Protein AF-A0A6A5RS76-F1 (afdb_monomer)

Secondary structure (DSSP, 8-state):
-HHHHTSHHHHHHHHHHHHHHHHHHTT-SSPPHHHHHHHHHHHHHHHTT---SHHHHHHHHHHHHHTTTS-HHHHHHHHHHHHHHHHHTTSGGGS-HHHHHHHHHHHHHHHHHH-PPPP--------------PPPTT-BTTB-GGG--GGGTTTS-HHHHHHHHHHHHHHHHHHHHGGGTSPP---HHHHHHHHHHHHSPP-SSS-HHHHHHHHHHHHHHHHHHHT--HHHHHTSEEEETTTEEEEHHHHHHHHHHTS-TTTTTGGGHHHHHHHHHHHHHHHS----TTS----HHHHHHHHHHHHHHHHHHHHT-GGGHHHHHHHHHHHHHHHHHHHGGG-

Foldseek 3Di:
DCVQVVDPLSVLLLVLLVQLVVCVVVVHLARDPVSVVSLVVSVVVLVVPVALDLSSLSSLVSQLLSCFLHDPVSNVVSVVSNVVSCVVCVHLVSDDPVSSLLSQLLVLLCCLQAVDPRDDDDPPDPPPVPPPVDAQLQDFLLFHDVLDPPLCPVQDDPLLVVLRSLSNVLLVQLVVCVVVVHHRADDVVLVVVLVCLQPPDQCPDDPLVSNLSSLLSNLSSCCSNVLAASQVSQQDWDQDPPPGTDTSLVSNVVSCVPDPLVCCSPSNLNHSLSSLSSSSNNLNPPPVVVNVDDDSVSSSSNSSSSSSNSSSQVVSDPSSSVRSSSSSVSSSVSNCSSVVVVD

Organism: NCBI:txid1150837

Nearest PDB structures (foldseek):
  4u8v-assembly1_B  TM=1.430E-01  e=8.374E+00  Escherichia coli

Solvent-accessible surface area (backbone atoms only — not comparable to full-atom values): 18564 Å² total; per-residue (Å²): 106,74,75,36,71,72,34,72,59,27,35,46,16,49,47,27,35,50,38,47,53,49,27,48,75,71,72,38,71,59,76,43,79,64,33,51,50,42,43,50,50,38,50,56,56,44,71,76,53,82,53,68,44,72,50,47,51,50,22,35,47,27,49,28,61,48,21,53,47,56,50,63,68,60,25,54,51,30,50,53,49,39,53,51,38,37,51,74,47,70,32,65,87,62,44,57,70,70,56,35,52,52,50,49,54,51,51,48,51,46,22,45,29,68,71,46,82,75,72,76,80,69,79,71,62,91,68,60,75,74,80,61,93,62,79,74,68,48,42,28,41,60,33,38,78,93,72,53,60,73,84,45,64,86,72,52,55,71,70,43,51,50,52,41,52,51,46,26,52,50,46,51,52,54,55,54,32,60,72,68,82,43,81,75,71,77,51,74,66,56,55,47,51,52,50,47,58,68,66,49,74,76,64,88,75,82,48,33,65,43,43,24,50,47,42,34,48,46,22,51,48,44,12,64,68,68,57,33,40,44,31,63,36,20,63,41,84,29,82,38,97,87,77,41,82,41,31,41,48,56,54,30,53,54,28,41,68,70,41,62,58,88,64,28,58,62,70,42,25,24,41,47,28,49,37,21,40,49,53,12,27,21,47,56,45,86,71,52,79,88,60,82,69,76,51,71,68,46,37,35,47,23,26,51,23,45,52,49,27,53,52,32,63,65,66,67,41,80,94,46,40,65,62,52,46,49,22,46,51,43,49,38,51,53,50,49,63,25,50,67,75,77,114

Structure (mmCIF, N/CA/C/O backbone):
data_AF-A0A6A5RS76-F1
#
_entry.id   AF-A0A6A5RS76-F1
#
loop_
_atom_site.group_PDB
_atom_site.id
_atom_site.type_symbol
_atom_site.label_atom_id
_atom_site.label_alt_id
_atom_site.label_comp_id
_atom_site.label_asym_id
_atom_site.label_entity_id
_atom_site.label_seq_id
_atom_site.pdbx_PDB_ins_code
_atom_site.Cartn_x
_atom_site.Cartn_y
_atom_site.Cartn_z
_atom_site.occupancy
_atom_site.B_iso_or_equiv
_atom_site.auth_seq_id
_atom_site.auth_comp_id
_atom_site.auth_asym_id
_atom_site.auth_atom_id
_atom_site.pdbx_PDB_model_num
ATOM 1 N N . MET A 1 1 ? -14.831 -11.512 8.805 1.00 60.69 1 MET A N 1
ATOM 2 C CA . MET A 1 1 ? -16.261 -11.129 8.885 1.00 60.69 1 MET A CA 1
ATOM 3 C C . MET A 1 1 ? -16.956 -11.530 10.182 1.00 60.69 1 MET A C 1
ATOM 5 O O . MET A 1 1 ? -17.436 -10.626 10.842 1.00 60.69 1 MET A O 1
ATOM 9 N N . ARG A 1 2 ? -16.996 -12.806 10.614 1.00 68.12 2 ARG A N 1
ATOM 10 C CA . ARG A 1 2 ? -17.748 -13.189 11.838 1.00 68.12 2 ARG A CA 1
ATOM 11 C C . ARG A 1 2 ? -17.390 -12.377 13.094 1.00 68.12 2 ARG A C 1
ATOM 13 O O . ARG A 1 2 ? -18.300 -11.933 13.770 1.00 68.12 2 ARG A O 1
ATOM 20 N N . ALA A 1 3 ? -16.103 -12.136 13.363 1.00 68.88 3 ALA A N 1
ATOM 21 C CA . ALA A 1 3 ? -15.674 -11.328 14.512 1.00 68.88 3 ALA A CA 1
ATOM 22 C C . ALA A 1 3 ? -16.101 -9.848 14.409 1.00 68.88 3 ALA A C 1
ATOM 24 O O . ALA A 1 3 ? -16.503 -9.261 15.402 1.00 68.88 3 ALA A O 1
ATOM 25 N N . ILE A 1 4 ? -16.079 -9.274 13.200 1.00 71.56 4 ILE A N 1
ATOM 26 C CA . ILE A 1 4 ? -16.479 -7.879 12.941 1.00 71.56 4 ILE A CA 1
ATOM 27 C C . ILE A 1 4 ? -17.990 -7.706 13.129 1.00 71.56 4 ILE A C 1
ATOM 29 O O . ILE A 1 4 ? -18.431 -6.715 13.690 1.00 71.56 4 ILE A O 1
ATOM 33 N N . CYS A 1 5 ? -18.787 -8.676 12.677 1.00 77.19 5 CYS A N 1
ATOM 34 C CA . CYS A 1 5 ? -20.247 -8.624 12.778 1.00 77.19 5 CYS A CA 1
ATOM 35 C C . CYS A 1 5 ? -20.790 -9.067 14.147 1.00 77.19 5 CYS A C 1
ATOM 37 O O . CYS A 1 5 ? -21.984 -8.921 14.386 1.00 77.19 5 CYS A O 1
ATOM 39 N N . ALA A 1 6 ? -19.956 -9.651 15.013 1.00 78.31 6 ALA A N 1
ATOM 40 C CA . ALA A 1 6 ? -20.377 -10.143 16.326 1.00 78.31 6 ALA A CA 1
ATOM 41 C C . ALA A 1 6 ? -20.532 -9.026 17.365 1.00 78.31 6 ALA A C 1
ATOM 43 O O . ALA A 1 6 ? -21.181 -9.230 18.387 1.00 78.31 6 ALA A O 1
ATOM 44 N N . ASP A 1 7 ? -19.938 -7.865 17.106 1.00 85.25 7 ASP A N 1
ATOM 45 C CA . ASP A 1 7 ? -19.889 -6.747 18.029 1.00 85.25 7 ASP A CA 1
ATOM 46 C C . ASP A 1 7 ? -20.231 -5.443 17.296 1.00 85.25 7 ASP A C 1
ATOM 48 O O . ASP A 1 7 ? -19.710 -5.150 16.216 1.00 85.25 7 ASP A O 1
ATOM 52 N N . GLN A 1 8 ? -21.135 -4.656 17.882 1.00 86.12 8 GLN A N 1
ATOM 53 C CA . GLN A 1 8 ? -21.649 -3.430 17.270 1.00 86.12 8 GLN A CA 1
ATOM 54 C C . GLN A 1 8 ? -20.530 -2.408 17.028 1.00 86.12 8 GLN A C 1
ATOM 56 O O . GLN A 1 8 ? -20.541 -1.720 16.007 1.00 86.12 8 GLN A O 1
ATOM 61 N N . MET A 1 9 ? -19.552 -2.330 17.933 1.00 85.94 9 MET A N 1
ATOM 62 C CA . MET A 1 9 ? -18.427 -1.398 17.834 1.00 85.94 9 MET A CA 1
ATOM 63 C C . MET A 1 9 ? -17.485 -1.752 16.692 1.00 85.94 9 MET A C 1
ATOM 65 O O . MET A 1 9 ? -17.130 -0.908 15.865 1.00 85.94 9 MET A O 1
ATOM 69 N N . SER A 1 10 ? -17.145 -3.029 16.602 1.00 84.62 10 SER A N 1
ATOM 70 C CA . SER A 1 10 ? -16.321 -3.593 15.542 1.00 84.62 10 SER A CA 1
ATOM 71 C C . SER A 1 10 ? -16.981 -3.416 14.174 1.00 84.62 10 SER A C 1
ATOM 73 O O . SER A 1 10 ? -16.306 -3.067 13.204 1.00 84.62 10 SER A O 1
ATOM 75 N N . PHE A 1 11 ? -18.305 -3.579 14.096 1.00 87.75 11 PHE A N 1
ATOM 76 C CA . PHE A 1 11 ? -19.064 -3.329 12.875 1.00 87.75 11 PHE A CA 1
ATOM 77 C C . PHE A 1 11 ? -19.058 -1.846 12.487 1.00 87.75 11 PHE A C 1
ATOM 79 O O . PHE A 1 11 ? -18.672 -1.514 11.368 1.00 87.75 11 PHE A O 1
ATOM 86 N N . LEU A 1 12 ? -19.437 -0.947 13.403 1.00 87.19 12 LEU A N 1
ATOM 87 C CA . LEU A 1 12 ? -19.497 0.493 13.129 1.00 87.19 12 LEU A CA 1
ATOM 88 C C . LEU A 1 12 ? -18.135 1.060 12.718 1.00 87.19 12 LEU A C 1
ATOM 90 O O . LEU A 1 12 ? -18.049 1.829 11.766 1.00 87.19 12 LEU A O 1
ATOM 94 N N . SER A 1 13 ? -17.061 0.643 13.386 1.00 88.38 13 SER A N 1
ATOM 95 C CA . SER A 1 13 ? -15.706 1.075 13.040 1.00 88.38 13 SER A CA 1
ATOM 96 C C . SER A 1 13 ? -15.247 0.546 11.675 1.00 88.38 13 SER A C 1
ATOM 98 O O . SER A 1 13 ? -14.606 1.273 10.919 1.00 88.38 13 SER A O 1
ATOM 100 N N . HIS A 1 14 ? -15.630 -0.679 11.296 1.00 92.06 14 HIS A N 1
ATOM 101 C CA . HIS A 1 14 ? -15.382 -1.202 9.950 1.00 92.06 14 HIS A CA 1
ATOM 102 C C . HIS A 1 14 ? -16.142 -0.409 8.872 1.00 92.06 14 HIS A C 1
ATOM 104 O O . HIS A 1 14 ? -15.623 -0.191 7.771 1.00 92.06 14 HIS A O 1
ATOM 110 N N . VAL A 1 15 ? -17.362 0.052 9.175 1.00 92.12 15 VAL A N 1
ATOM 111 C CA . VAL A 1 15 ? -18.124 0.934 8.278 1.00 92.12 15 VAL A CA 1
ATOM 112 C C . VAL A 1 15 ? -17.378 2.255 8.053 1.00 92.12 15 VAL A C 1
ATOM 114 O O . VAL A 1 15 ? -17.372 2.721 6.919 1.00 92.12 15 VAL A O 1
ATOM 117 N N . SER A 1 16 ? -16.668 2.799 9.051 1.00 93.62 16 SER A N 1
ATOM 118 C CA . SER A 1 16 ? -15.817 3.992 8.873 1.00 93.62 16 SER A CA 1
ATOM 119 C C . SER A 1 16 ? -14.725 3.788 7.820 1.00 93.62 16 SER A C 1
ATOM 121 O O . SER A 1 16 ? -14.494 4.654 6.986 1.00 93.62 16 SER A O 1
ATOM 123 N N . VAL A 1 17 ? -14.052 2.633 7.822 1.00 93.81 17 VAL A N 1
ATOM 124 C CA . VAL A 1 17 ? -13.037 2.316 6.799 1.00 93.81 17 VAL A CA 1
ATOM 125 C C . VAL A 1 17 ? -13.697 2.142 5.431 1.00 93.81 17 VAL A C 1
ATOM 127 O O . VAL A 1 17 ? -13.198 2.637 4.424 1.00 93.81 17 VAL A O 1
ATOM 130 N N . SER A 1 18 ? -14.843 1.459 5.398 1.00 93.75 18 SER A N 1
ATOM 131 C CA . SER A 1 18 ? -15.596 1.199 4.166 1.00 93.75 18 SER A CA 1
ATOM 132 C C . SER A 1 18 ? -16.114 2.485 3.519 1.00 93.75 18 SER A C 1
ATOM 134 O O . SER A 1 18 ? -16.098 2.595 2.297 1.00 93.75 18 SER A O 1
ATOM 136 N N . SER A 1 19 ? -16.540 3.469 4.314 1.00 95.12 19 SER A N 1
ATOM 137 C CA . SER A 1 19 ? -17.012 4.750 3.789 1.00 95.12 19 SER A CA 1
ATOM 138 C C . SER A 1 19 ? -15.871 5.574 3.191 1.00 95.12 19 SER A C 1
ATOM 140 O O . SER A 1 19 ? -16.072 6.199 2.158 1.00 95.12 19 SER A O 1
ATOM 142 N N . VAL A 1 20 ? -14.653 5.496 3.744 1.00 94.12 20 VAL A N 1
ATOM 143 C CA . VAL A 1 20 ? -13.481 6.133 3.117 1.00 94.12 20 VAL A CA 1
ATOM 144 C C . VAL A 1 20 ? -13.117 5.467 1.785 1.00 94.12 20 VAL A C 1
ATOM 146 O O . VAL A 1 20 ? -12.741 6.160 0.844 1.00 94.12 20 VAL A O 1
ATOM 149 N N . TYR A 1 21 ? -13.271 4.142 1.654 1.00 92.12 21 TYR A N 1
ATOM 150 C CA . TYR A 1 21 ? -13.130 3.488 0.343 1.00 92.12 21 TYR A CA 1
ATOM 151 C C . TYR A 1 21 ? -14.173 3.971 -0.663 1.00 92.12 21 TYR A C 1
ATOM 153 O O . TYR A 1 21 ? -13.846 4.113 -1.837 1.00 92.12 21 TYR A O 1
ATOM 161 N N . GLN A 1 22 ? -15.410 4.203 -0.219 1.00 94.56 22 GLN A N 1
ATOM 162 C CA . GLN A 1 22 ? -16.444 4.750 -1.090 1.00 94.56 22 GLN A CA 1
ATOM 163 C C . GLN A 1 22 ? -16.098 6.179 -1.516 1.00 94.56 22 GLN A C 1
ATOM 165 O O . GLN A 1 22 ? -16.141 6.471 -2.703 1.00 94.56 22 GLN A O 1
ATOM 170 N N . ASP A 1 23 ? -15.659 7.025 -0.580 1.00 94.62 23 ASP A N 1
ATOM 171 C CA . ASP A 1 23 ? -15.199 8.383 -0.885 1.00 94.62 23 ASP A CA 1
ATOM 172 C C . ASP A 1 23 ? -14.060 8.363 -1.922 1.00 94.62 23 ASP A C 1
ATOM 174 O O . ASP A 1 23 ? -14.090 9.118 -2.889 1.00 94.62 23 ASP A O 1
ATOM 178 N N . LEU A 1 24 ? -13.089 7.452 -1.775 1.00 91.44 24 LEU A N 1
ATOM 179 C CA . LEU A 1 24 ? -12.022 7.252 -2.761 1.00 91.44 24 LEU A CA 1
ATOM 180 C C . LEU A 1 24 ? -12.562 6.821 -4.131 1.00 91.44 24 LEU A C 1
ATOM 182 O O . LEU A 1 24 ? -12.135 7.364 -5.145 1.00 91.44 24 LEU A O 1
ATOM 186 N N . ALA A 1 25 ? -13.496 5.869 -4.175 1.00 90.69 25 ALA A N 1
ATOM 187 C CA . ALA A 1 25 ? -14.119 5.431 -5.425 1.00 90.69 25 ALA A CA 1
ATOM 188 C C . ALA A 1 25 ? -14.908 6.561 -6.114 1.00 90.69 25 ALA A C 1
ATOM 190 O O . ALA A 1 25 ? -14.981 6.600 -7.339 1.00 90.69 25 ALA A O 1
ATOM 191 N N . ASP A 1 26 ? -15.437 7.503 -5.332 1.00 92.69 26 ASP A N 1
ATOM 192 C CA . ASP A 1 26 ? -16.143 8.694 -5.810 1.00 92.69 26 ASP A CA 1
ATOM 193 C C . ASP A 1 26 ? -15.184 9.861 -6.155 1.00 92.69 26 ASP A C 1
ATOM 195 O O . ASP A 1 26 ? -15.632 10.963 -6.479 1.00 92.69 26 ASP A O 1
ATOM 199 N N . GLY A 1 27 ? -13.861 9.650 -6.087 1.00 90.50 27 GLY A N 1
ATOM 200 C CA . GLY A 1 27 ? -12.846 10.665 -6.397 1.00 90.50 27 GLY A CA 1
ATOM 201 C C . GLY A 1 27 ? -12.666 11.734 -5.311 1.00 90.50 27 GLY A C 1
ATOM 202 O O . GLY A 1 27 ? -12.131 12.814 -5.574 1.00 90.50 27 GLY A O 1
ATOM 203 N N . LEU A 1 28 ? -13.128 11.471 -4.086 1.00 90.62 28 LEU A N 1
ATOM 204 C CA . LEU A 1 28 ? -13.072 12.404 -2.966 1.00 90.62 28 LEU A CA 1
ATOM 205 C C . LEU A 1 28 ? -11.806 12.188 -2.131 1.00 90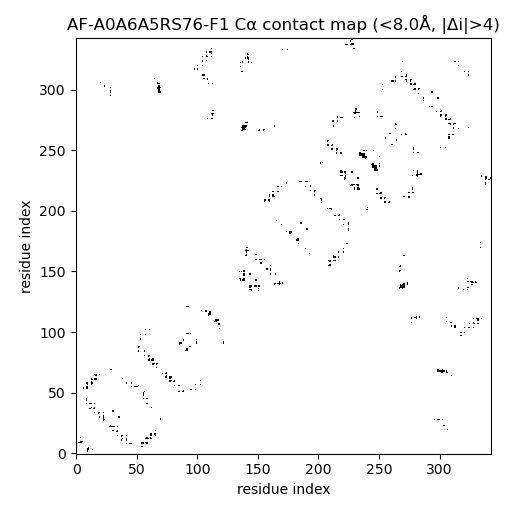.62 28 LEU A C 1
ATOM 207 O O . LEU A 1 28 ? -11.634 11.194 -1.422 1.00 90.62 28 LEU A O 1
ATOM 211 N N . TRP A 1 29 ? -10.908 13.172 -2.168 1.00 87.12 29 TRP A N 1
ATOM 212 C CA . TRP A 1 29 ? -9.711 13.154 -1.325 1.00 87.12 29 TRP A CA 1
ATOM 213 C C . TRP A 1 29 ? -10.026 13.495 0.140 1.00 87.12 29 TRP A C 1
ATOM 215 O O . TRP A 1 29 ? -9.409 12.941 1.052 1.00 87.12 29 TRP A O 1
ATOM 225 N N . GLN A 1 30 ? -11.019 14.356 0.378 1.00 91.19 30 GLN A N 1
ATOM 226 C CA . GLN A 1 30 ? -11.576 14.606 1.709 1.00 91.19 30 GLN A CA 1
ATOM 227 C C . GLN A 1 30 ? -12.698 13.627 2.014 1.00 91.19 30 GLN A C 1
ATOM 229 O O . GLN A 1 30 ? -13.345 13.100 1.114 1.00 91.19 30 GLN A O 1
ATOM 234 N N . ASP A 1 31 ? -12.942 13.421 3.298 1.00 94.50 31 ASP A N 1
ATOM 235 C CA . ASP A 1 31 ? -14.062 12.610 3.738 1.00 94.50 31 ASP A CA 1
ATOM 236 C C . ASP A 1 31 ? -15.388 13.300 3.424 1.00 94.50 31 ASP A C 1
ATOM 238 O O . ASP A 1 31 ? -15.574 14.495 3.683 1.00 94.50 31 ASP A O 1
ATOM 242 N N . SER A 1 32 ? -16.341 12.532 2.907 1.00 96.12 32 SER A N 1
ATOM 243 C CA . SER A 1 32 ? -17.702 13.021 2.734 1.00 96.12 32 SER A CA 1
ATOM 244 C C . SER A 1 32 ? -18.351 13.311 4.090 1.00 96.12 32 SER A C 1
ATOM 246 O O . SER A 1 32 ? -17.987 12.758 5.134 1.00 96.12 32 SER A O 1
ATOM 248 N N . GLY A 1 33 ? -19.403 14.137 4.092 1.00 96.88 33 GLY A N 1
ATOM 249 C CA . GLY A 1 33 ? -20.185 14.385 5.308 1.00 96.88 33 GLY A CA 1
ATOM 250 C C . GLY A 1 33 ? -20.750 13.098 5.932 1.00 96.88 33 GLY A C 1
ATOM 251 O O . GLY A 1 33 ? -20.929 13.028 7.148 1.00 96.88 33 GLY A O 1
ATOM 252 N N . THR A 1 34 ? -20.991 12.066 5.118 1.00 96.38 34 THR A N 1
ATOM 253 C CA . THR A 1 34 ? -21.400 10.733 5.577 1.00 96.38 34 THR A CA 1
ATOM 254 C C . THR A 1 34 ? -20.269 10.039 6.332 1.00 96.38 34 THR A C 1
ATOM 256 O O . THR A 1 34 ? -20.483 9.615 7.469 1.00 96.38 34 THR A O 1
ATOM 259 N N . THR A 1 35 ? -19.065 9.982 5.758 1.00 96.00 35 THR A N 1
ATOM 260 C CA . THR A 1 35 ? -17.878 9.411 6.414 1.00 96.00 35 THR A CA 1
ATOM 261 C C . THR A 1 35 ? -17.571 10.111 7.735 1.00 96.00 35 THR A C 1
ATOM 263 O O . THR A 1 35 ? -17.414 9.445 8.759 1.00 96.00 35 THR A O 1
ATOM 266 N N . VAL A 1 36 ? -17.597 11.449 7.762 1.00 96.25 36 VAL A N 1
ATOM 267 C CA . VAL A 1 36 ? -17.371 12.230 8.991 1.00 96.25 36 VAL A CA 1
ATOM 268 C C . VAL A 1 36 ? -18.385 11.872 10.084 1.00 96.25 36 VAL A C 1
ATOM 270 O O . VAL A 1 36 ? -18.009 11.679 11.243 1.00 96.25 36 VAL A O 1
ATOM 273 N N . ARG A 1 37 ? -19.675 11.739 9.741 1.00 96.06 37 ARG A N 1
ATOM 274 C CA . ARG A 1 37 ? -20.718 11.330 10.701 1.00 96.06 37 ARG A CA 1
ATOM 275 C C . ARG A 1 37 ? -20.482 9.922 11.243 1.00 96.06 37 ARG A C 1
ATOM 277 O O . ARG A 1 37 ? -20.620 9.721 12.448 1.00 96.06 37 ARG A O 1
ATOM 284 N N . ILE A 1 38 ? -20.113 8.969 10.385 1.00 94.81 38 ILE A N 1
ATOM 285 C CA . ILE A 1 38 ? -19.835 7.581 10.784 1.00 94.81 38 ILE A CA 1
ATOM 286 C C . ILE A 1 38 ? -18.634 7.534 11.736 1.00 94.81 38 ILE A C 1
ATOM 288 O O . ILE A 1 38 ? -18.746 6.970 12.825 1.00 94.81 38 ILE A O 1
ATOM 292 N N . LYS A 1 39 ? -17.524 8.196 11.382 1.00 95.12 39 LYS A N 1
ATOM 293 C CA . LYS A 1 39 ? -16.325 8.300 12.229 1.00 95.12 39 LYS A CA 1
ATOM 294 C C . LYS A 1 39 ? -16.634 8.938 13.582 1.00 95.12 39 LYS A C 1
ATOM 296 O O . LYS A 1 39 ? -16.257 8.396 14.619 1.00 95.12 39 LYS A O 1
ATOM 301 N N . THR A 1 40 ? -17.384 10.042 13.583 1.00 94.38 40 THR A N 1
ATOM 302 C CA . THR A 1 40 ? -17.802 10.744 14.809 1.00 94.38 40 THR A CA 1
ATOM 303 C C . THR A 1 40 ? -18.652 9.842 15.700 1.00 94.38 40 THR A C 1
ATOM 305 O O . THR A 1 40 ? -18.449 9.794 16.914 1.00 94.38 40 THR A O 1
ATOM 308 N N . HIS A 1 41 ? -19.581 9.088 15.109 1.00 93.69 41 HIS A N 1
ATOM 309 C CA . HIS A 1 41 ? -20.405 8.150 15.858 1.00 93.69 41 HIS A CA 1
ATOM 310 C C . HIS A 1 41 ? -19.564 7.013 16.450 1.00 93.69 41 HIS A C 1
ATOM 312 O O . HIS A 1 41 ? -19.649 6.773 17.653 1.00 93.69 41 HIS A O 1
ATOM 318 N N . ALA A 1 42 ? -18.690 6.385 15.655 1.00 92.81 42 ALA A N 1
ATOM 319 C CA . ALA A 1 42 ? -17.776 5.350 16.134 1.00 92.81 42 ALA A CA 1
ATOM 320 C C . ALA A 1 42 ? -16.905 5.857 17.298 1.00 92.81 42 ALA A C 1
ATOM 322 O O . ALA A 1 42 ? -16.825 5.200 18.334 1.00 92.81 42 ALA A O 1
ATOM 323 N N . LEU A 1 43 ? -16.331 7.059 17.177 1.00 92.38 43 LEU A N 1
ATOM 324 C CA . LEU A 1 43 ? -15.561 7.704 18.243 1.00 92.38 43 LEU A CA 1
ATOM 325 C C . LEU A 1 43 ? -16.381 7.924 19.515 1.00 92.38 43 LEU A C 1
ATOM 327 O O . LEU A 1 43 ? -15.904 7.609 20.606 1.00 92.38 43 LEU A O 1
ATOM 331 N N . SER A 1 44 ? -17.609 8.435 19.387 1.00 91.56 44 SER A N 1
ATOM 332 C CA . SER A 1 44 ? -18.485 8.681 20.538 1.00 91.56 44 SER A CA 1
ATOM 333 C C . SER A 1 44 ? -18.787 7.398 21.312 1.00 91.56 44 SER A C 1
ATOM 335 O O . SER A 1 44 ? -18.763 7.393 22.544 1.00 91.56 44 SER A O 1
ATOM 337 N N . THR A 1 45 ? -18.986 6.288 20.600 1.00 89.62 45 THR A N 1
ATOM 338 C CA . THR A 1 45 ? -19.307 5.011 21.229 1.00 89.62 45 THR A CA 1
ATOM 339 C C . THR A 1 45 ? -18.067 4.369 21.863 1.00 89.62 45 THR A C 1
ATOM 341 O O . THR A 1 45 ? -18.172 3.827 22.960 1.00 89.62 45 THR A O 1
ATOM 344 N N . ILE A 1 46 ? -16.872 4.523 21.267 1.00 88.44 46 ILE A N 1
ATOM 345 C CA . ILE A 1 46 ? -15.605 4.100 21.899 1.00 88.44 46 ILE A CA 1
ATOM 346 C C . ILE A 1 46 ? -15.341 4.894 23.182 1.00 88.44 46 ILE A C 1
ATOM 348 O O . ILE A 1 46 ? -14.959 4.318 24.199 1.00 88.44 46 ILE A O 1
ATOM 352 N N . ALA A 1 47 ? -15.551 6.212 23.159 1.00 87.38 47 ALA A N 1
ATOM 353 C CA . ALA A 1 47 ? -15.309 7.071 24.317 1.00 87.38 47 ALA A CA 1
ATOM 354 C C . ALA A 1 47 ? -16.190 6.694 25.522 1.00 87.38 47 ALA A C 1
ATOM 356 O O . ALA A 1 47 ? -15.755 6.828 26.664 1.00 87.38 47 ALA A O 1
ATOM 357 N N . GLY A 1 48 ? -17.398 6.174 25.278 1.00 81.75 48 GLY A N 1
ATOM 358 C CA . GLY A 1 48 ? -18.277 5.650 26.325 1.00 81.75 48 GLY A CA 1
ATOM 359 C C . GLY A 1 48 ? -17.841 4.303 26.918 1.00 81.75 48 GLY A C 1
ATOM 360 O O . GLY A 1 48 ? -18.353 3.923 27.968 1.00 81.75 48 GLY A O 1
ATOM 361 N N . GLN A 1 49 ? -16.918 3.579 26.272 1.00 78.69 49 GLN A N 1
ATOM 362 C CA . GLN A 1 49 ? -16.540 2.195 26.593 1.00 78.69 49 GLN A CA 1
ATOM 363 C C . GLN A 1 49 ? -15.022 1.975 26.457 1.00 78.69 49 GLN A C 1
ATOM 365 O O . GLN A 1 49 ? -14.562 1.069 25.764 1.00 78.69 49 GLN A O 1
ATOM 370 N N . LEU A 1 50 ? -14.224 2.819 27.122 1.00 78.88 50 LEU A N 1
ATOM 371 C CA . LEU A 1 50 ? -12.749 2.817 27.098 1.00 78.88 50 LEU A CA 1
ATOM 372 C C . LEU A 1 50 ? -12.107 1.612 27.827 1.00 78.88 50 LEU A C 1
ATOM 374 O O . LEU A 1 50 ? -11.171 1.748 28.618 1.00 78.88 50 LEU A O 1
ATOM 378 N N . GLU A 1 51 ? -12.593 0.409 27.551 1.00 85.06 51 GLU A N 1
ATOM 379 C CA . GLU A 1 51 ? -11.996 -0.849 27.977 1.00 85.06 51 GLU A CA 1
ATOM 380 C C . GLU A 1 51 ? -10.921 -1.306 26.985 1.00 85.06 51 GLU A C 1
ATOM 382 O O . GLU A 1 51 ? -11.043 -1.121 25.776 1.00 85.06 51 GLU A O 1
ATOM 387 N N . SER A 1 52 ? -9.871 -1.969 27.473 1.00 84.44 52 SER A N 1
ATOM 388 C CA . SER A 1 52 ? -8.816 -2.561 26.636 1.00 84.44 52 SER A CA 1
ATOM 389 C C . SER A 1 52 ? -9.215 -3.925 26.055 1.00 84.44 52 SER A C 1
ATOM 391 O O . SER A 1 52 ? -8.411 -4.854 26.036 1.00 84.44 52 SER A O 1
ATOM 393 N N . ASN A 1 53 ? -10.469 -4.085 25.632 1.00 91.19 53 ASN A N 1
ATOM 394 C CA . ASN A 1 53 ? -10.954 -5.325 25.027 1.00 91.19 53 ASN A CA 1
ATOM 395 C C . ASN A 1 53 ? -10.664 -5.369 23.507 1.00 91.19 53 ASN A C 1
ATOM 397 O O . ASN A 1 53 ? -10.302 -4.363 22.891 1.00 91.19 53 ASN A O 1
ATOM 401 N N . ASP A 1 54 ? -10.798 -6.555 22.908 1.00 92.44 54 ASP A N 1
ATOM 402 C CA . ASP A 1 54 ? -10.485 -6.802 21.494 1.00 92.44 54 ASP A CA 1
ATOM 403 C C . ASP A 1 54 ? -11.306 -5.910 20.542 1.00 92.44 54 ASP A C 1
ATOM 405 O O . ASP A 1 54 ? -10.771 -5.422 19.546 1.00 92.44 54 ASP A O 1
ATOM 409 N N . ALA A 1 55 ? -12.575 -5.643 20.875 1.00 92.12 55 ALA A N 1
ATOM 410 C CA . ALA A 1 55 ? -13.470 -4.793 20.091 1.00 92.12 55 ALA A CA 1
ATOM 411 C C . ALA A 1 55 ? -13.006 -3.330 20.065 1.00 92.12 55 ALA A C 1
ATOM 413 O O . ALA A 1 55 ? -12.971 -2.710 18.999 1.00 92.12 55 ALA A O 1
ATOM 414 N N . THR A 1 56 ? -12.589 -2.781 21.208 1.00 93.75 56 THR A N 1
ATOM 415 C CA . THR A 1 56 ? -12.055 -1.415 21.294 1.00 93.75 56 THR A CA 1
ATOM 416 C C . THR A 1 56 ? -10.741 -1.284 20.530 1.00 93.75 56 THR A C 1
ATOM 418 O O . THR A 1 56 ? -10.562 -0.326 19.778 1.00 93.75 56 THR A O 1
ATOM 421 N N . ILE A 1 57 ? -9.831 -2.255 20.669 1.00 95.00 57 ILE A N 1
ATOM 422 C CA . ILE A 1 57 ? -8.550 -2.266 19.942 1.00 95.00 57 ILE A CA 1
ATOM 423 C C . ILE A 1 57 ? -8.795 -2.317 18.432 1.00 95.00 57 ILE A C 1
ATOM 425 O O . ILE A 1 57 ? -8.230 -1.510 17.692 1.00 95.00 57 ILE A O 1
ATOM 429 N N . LEU A 1 58 ? -9.670 -3.218 17.977 1.00 94.94 58 LEU A N 1
ATOM 430 C CA . LEU A 1 58 ? -10.044 -3.324 16.570 1.00 94.94 58 LEU A CA 1
ATOM 431 C C . LEU A 1 58 ? -10.705 -2.035 16.061 1.00 94.94 58 LEU A C 1
ATOM 433 O O . LEU A 1 58 ? -10.393 -1.577 14.964 1.00 94.94 58 LEU A O 1
ATOM 437 N N . SER A 1 59 ? -11.563 -1.415 16.870 1.00 94.81 59 SER A N 1
ATOM 438 C CA . SER A 1 59 ? -12.260 -0.183 16.493 1.00 94.81 59 SER A CA 1
ATOM 439 C C . SER A 1 59 ? -11.321 1.013 16.365 1.00 94.81 59 SER A C 1
ATOM 441 O O . SER A 1 59 ? -11.435 1.783 15.412 1.00 94.81 59 SER A O 1
ATOM 443 N N . ILE A 1 60 ? -10.354 1.151 17.276 1.00 95.94 60 ILE A N 1
ATOM 444 C CA . ILE A 1 60 ? -9.313 2.180 17.174 1.00 95.94 60 ILE A CA 1
ATOM 445 C C . ILE A 1 60 ? -8.386 1.911 15.985 1.00 95.94 60 ILE A C 1
ATOM 447 O O . ILE A 1 60 ? -8.003 2.859 15.303 1.00 95.94 60 ILE A O 1
ATOM 451 N N . LEU A 1 61 ? -8.052 0.648 15.693 1.00 96.56 61 LEU A N 1
ATOM 452 C CA . LEU A 1 61 ? -7.306 0.307 14.482 1.00 96.56 61 LEU A CA 1
ATOM 453 C C . LEU A 1 61 ? -8.083 0.722 13.227 1.00 96.56 61 LEU A C 1
ATOM 455 O O . LEU A 1 61 ? -7.514 1.367 12.358 1.00 96.56 61 LEU A O 1
ATOM 459 N N . HIS A 1 62 ? -9.374 0.412 13.123 1.00 96.31 62 HIS A N 1
ATOM 460 C CA . HIS A 1 62 ? -10.185 0.843 11.983 1.00 96.31 62 HIS A CA 1
ATOM 461 C C . HIS A 1 62 ? -10.252 2.371 11.849 1.00 96.31 62 HIS A C 1
ATOM 463 O O . HIS A 1 62 ? -10.108 2.883 10.743 1.00 96.31 62 HIS A O 1
ATOM 469 N N . LEU A 1 63 ? -10.396 3.110 12.954 1.00 95.81 63 LEU A N 1
ATOM 470 C CA . LEU A 1 63 ? -10.326 4.573 12.919 1.00 95.81 63 LEU A CA 1
ATOM 471 C C . LEU A 1 63 ? -8.959 5.060 12.431 1.00 95.81 63 LEU A C 1
ATOM 473 O O . LEU A 1 63 ? -8.903 5.871 11.516 1.00 95.81 63 LEU A O 1
ATOM 477 N N . LEU A 1 64 ? -7.863 4.502 12.951 1.00 96.50 64 LEU A N 1
ATOM 478 C CA . LEU A 1 64 ? -6.508 4.794 12.477 1.00 96.50 64 LEU A CA 1
ATOM 479 C C . LEU A 1 64 ? -6.372 4.578 10.962 1.00 96.50 64 LEU A C 1
ATOM 481 O O . LEU A 1 64 ? -5.852 5.444 10.262 1.00 96.50 64 LEU A O 1
ATOM 485 N N . LEU A 1 65 ? -6.851 3.440 10.453 1.00 95.75 65 LEU A N 1
ATOM 486 C CA . LEU A 1 65 ? -6.828 3.133 9.021 1.00 95.75 65 LEU A CA 1
ATOM 487 C C . LEU A 1 65 ? -7.692 4.102 8.219 1.00 95.75 65 LEU A C 1
ATOM 489 O O . LEU A 1 65 ? -7.329 4.445 7.104 1.00 95.75 65 LEU A O 1
ATOM 493 N N . SER A 1 66 ? -8.804 4.572 8.779 1.00 95.38 66 SER A N 1
ATOM 494 C CA . SER A 1 66 ? -9.678 5.532 8.111 1.00 95.38 66 SER A CA 1
ATOM 495 C C . SER A 1 66 ? -9.069 6.939 7.987 1.00 95.38 66 SER A C 1
ATOM 497 O O . SER A 1 66 ? -9.539 7.719 7.165 1.00 95.38 66 SER A O 1
ATOM 499 N N . GLU A 1 67 ? -8.020 7.260 8.754 1.00 94.56 67 GLU A N 1
ATOM 500 C CA . GLU A 1 67 ? -7.308 8.549 8.688 1.00 94.56 67 GLU A CA 1
ATOM 501 C C . GLU A 1 67 ? -6.050 8.523 7.805 1.00 94.56 67 GLU A C 1
ATOM 503 O O . GLU A 1 67 ? -5.403 9.552 7.605 1.00 94.56 67 GLU A O 1
ATOM 508 N N . VAL A 1 68 ? -5.655 7.362 7.273 1.00 92.12 68 VAL A N 1
ATOM 509 C CA . VAL A 1 68 ? -4.400 7.248 6.519 1.00 92.12 68 VAL A CA 1
ATOM 510 C C . VAL A 1 68 ? -4.438 8.080 5.229 1.00 92.12 68 VAL A C 1
ATOM 512 O O . VAL A 1 68 ? -5.336 7.944 4.403 1.00 92.12 68 VAL A O 1
ATOM 515 N N . GLY A 1 69 ? -3.452 8.962 5.043 1.00 85.62 69 GLY A N 1
ATOM 516 C CA . GLY A 1 69 ? -3.422 9.872 3.888 1.00 85.62 69 GLY A CA 1
ATOM 517 C C . GLY A 1 69 ? -4.429 11.026 3.963 1.00 85.62 69 GLY A C 1
ATOM 518 O O . GLY A 1 69 ? -4.542 11.770 2.993 1.00 85.62 69 GLY A O 1
ATOM 519 N N . GLY A 1 70 ? -5.150 11.166 5.082 1.00 86.88 70 GLY A N 1
A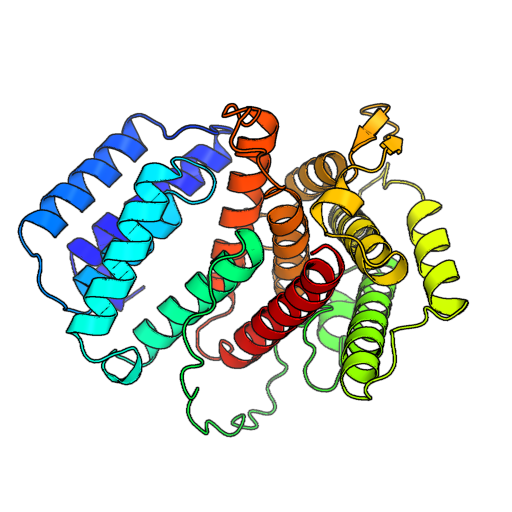TOM 520 C CA . GLY A 1 70 ? -6.108 12.236 5.360 1.00 86.88 70 GLY A CA 1
ATOM 521 C C . GLY A 1 70 ? -5.645 13.129 6.514 1.00 86.88 70 GLY A C 1
ATOM 522 O O . GLY A 1 70 ? -4.660 13.855 6.385 1.00 86.88 70 GLY A O 1
ATOM 523 N N . ASP A 1 71 ? -6.367 13.100 7.638 1.00 89.81 71 ASP A N 1
ATOM 524 C CA . ASP A 1 71 ? -6.056 13.911 8.820 1.00 89.81 71 ASP A CA 1
ATOM 525 C C . ASP A 1 71 ? -4.901 13.301 9.637 1.00 89.81 71 ASP A C 1
ATOM 527 O O . ASP A 1 71 ? -5.070 12.392 10.453 1.00 89.81 71 ASP A O 1
ATOM 531 N N . GLU A 1 72 ? -3.702 13.853 9.454 1.00 88.88 72 GLU A N 1
ATOM 532 C CA . GLU A 1 72 ? -2.485 13.437 10.163 1.00 88.88 72 GLU A CA 1
ATOM 533 C C . GLU A 1 72 ? -2.535 13.655 11.683 1.00 88.88 72 GLU A C 1
ATOM 535 O O . GLU A 1 72 ? -1.893 12.923 12.451 1.00 88.88 72 GLU A O 1
ATOM 540 N N . THR A 1 73 ? -3.316 14.636 12.141 1.00 91.69 73 THR A N 1
ATOM 541 C CA . THR A 1 73 ? -3.494 14.893 13.573 1.00 91.69 73 THR A CA 1
ATOM 542 C C . THR A 1 73 ? -4.348 13.790 14.185 1.00 91.69 73 THR A C 1
ATOM 544 O O . THR A 1 73 ? -3.943 13.182 15.183 1.00 91.69 73 THR A O 1
ATOM 547 N N . ALA A 1 74 ? -5.488 13.479 13.560 1.00 93.00 74 ALA A N 1
ATOM 548 C CA . ALA A 1 74 ? -6.360 12.384 13.973 1.00 93.00 74 ALA A CA 1
ATOM 549 C C . ALA A 1 74 ? -5.635 11.030 13.893 1.00 93.00 74 ALA A C 1
ATOM 551 O O . ALA A 1 74 ? -5.633 10.273 14.870 1.00 93.00 74 ALA A O 1
ATOM 552 N N . PHE A 1 75 ? -4.910 10.775 12.797 1.00 94.38 75 PHE A N 1
ATOM 553 C CA . PHE A 1 75 ? -4.057 9.596 12.630 1.00 94.38 75 PHE A CA 1
ATOM 554 C C . PHE A 1 75 ? -3.100 9.424 13.817 1.00 94.38 75 PHE A C 1
ATOM 556 O O . PHE A 1 75 ? -3.053 8.367 14.449 1.00 94.38 75 PHE A O 1
ATOM 563 N N . SER A 1 76 ? -2.371 10.483 14.180 1.00 93.81 76 SER A N 1
ATOM 564 C CA . SER A 1 76 ? -1.392 10.455 15.272 1.00 93.81 76 SER A CA 1
ATOM 565 C C . SER A 1 76 ? -2.023 10.206 16.644 1.00 93.81 76 SER A C 1
ATOM 567 O O . SER A 1 76 ? -1.401 9.579 17.509 1.00 93.81 76 SER A O 1
ATOM 569 N N . VAL A 1 77 ? -3.238 10.712 16.876 1.00 94.69 77 VAL A N 1
ATOM 570 C CA . VAL A 1 77 ? -4.006 10.460 18.105 1.00 94.69 77 VAL A CA 1
ATOM 571 C C . VAL A 1 77 ? -4.444 8.999 18.167 1.00 94.69 77 VAL A C 1
ATOM 573 O O . VAL A 1 77 ? -4.226 8.345 19.189 1.00 94.69 77 VAL A O 1
ATOM 576 N N . HIS A 1 78 ? -5.002 8.458 17.083 1.00 95.38 78 HIS A N 1
ATOM 577 C CA . HIS A 1 78 ? -5.451 7.065 17.032 1.00 95.38 78 HIS A CA 1
ATOM 578 C C . HIS A 1 78 ? -4.288 6.076 17.104 1.00 95.38 78 HIS A C 1
ATOM 580 O O . HIS A 1 78 ? -4.398 5.076 17.809 1.00 95.38 78 HIS A O 1
ATOM 586 N N . TYR A 1 79 ? -3.148 6.382 16.481 1.00 95.94 79 TYR A N 1
ATOM 587 C CA . TYR A 1 79 ? -1.947 5.549 16.551 1.00 95.94 79 TYR A CA 1
ATOM 588 C C . TYR A 1 79 ? -1.440 5.421 17.991 1.00 95.94 79 TYR A C 1
ATOM 590 O O . TYR A 1 79 ? -1.273 4.313 18.505 1.00 95.94 79 TYR A O 1
ATOM 598 N N . ARG A 1 80 ? -1.284 6.554 18.692 1.00 95.00 80 ARG A N 1
ATOM 599 C CA . ARG A 1 80 ? -0.892 6.570 20.111 1.00 95.00 80 ARG A CA 1
ATOM 600 C C . ARG A 1 80 ? -1.933 5.895 21.002 1.00 95.00 80 ARG A C 1
ATOM 602 O O . ARG A 1 80 ? -1.570 5.153 21.913 1.00 95.00 80 ARG A O 1
ATOM 609 N N . GLY A 1 81 ? -3.219 6.121 20.730 1.00 94.12 81 GLY A N 1
ATOM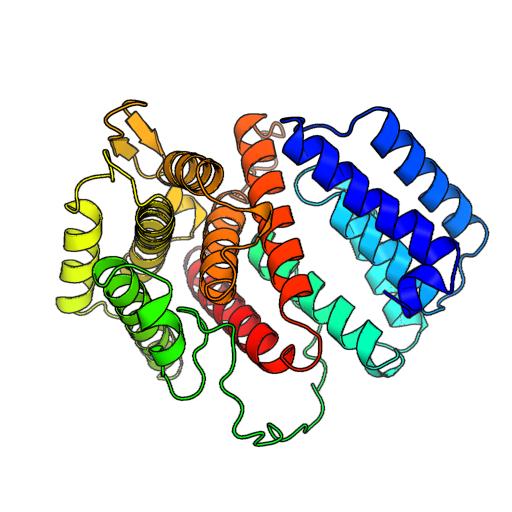 610 C CA . GLY A 1 81 ? -4.321 5.458 21.426 1.00 94.12 81 GLY A CA 1
ATOM 611 C C . GLY A 1 81 ? -4.251 3.935 21.295 1.00 94.12 81 GLY A C 1
ATOM 612 O O . GLY A 1 81 ? -4.327 3.231 22.302 1.00 94.12 81 GLY A O 1
ATOM 613 N N . LEU A 1 82 ? -4.020 3.431 20.080 1.00 95.69 82 LEU A N 1
ATOM 614 C CA . LEU A 1 82 ? -3.870 2.004 19.795 1.00 95.69 82 LEU A CA 1
ATOM 615 C C . LEU A 1 82 ? -2.691 1.399 20.561 1.00 95.69 82 LEU A C 1
ATOM 617 O O . LEU A 1 82 ? -2.854 0.392 21.249 1.00 95.69 82 LEU A O 1
ATOM 621 N N . GLN A 1 83 ? -1.520 2.042 20.498 1.00 94.88 83 GLN A N 1
ATOM 622 C CA . GLN A 1 83 ? -0.332 1.608 21.237 1.00 94.88 83 GLN A CA 1
ATOM 623 C C . GLN A 1 83 ? -0.592 1.566 22.749 1.00 94.88 83 GLN A C 1
ATOM 625 O O . GLN A 1 83 ? -0.254 0.583 23.409 1.00 94.88 83 GLN A O 1
ATOM 630 N N . GLY A 1 84 ? -1.243 2.597 23.295 1.00 93.75 84 GLY A N 1
ATOM 631 C CA . GLY A 1 84 ? -1.606 2.662 24.709 1.00 93.75 84 GLY A CA 1
ATOM 632 C C . GLY A 1 84 ? -2.568 1.551 25.135 1.00 93.75 84 GLY A C 1
ATOM 633 O O . GLY A 1 84 ? -2.388 0.969 26.205 1.00 93.75 84 GLY A O 1
ATOM 634 N N . LEU A 1 85 ? -3.561 1.214 24.307 1.00 94.25 85 LEU A N 1
ATOM 635 C CA . LEU A 1 85 ? -4.494 0.116 24.581 1.00 94.25 85 LEU A CA 1
ATOM 636 C C . LEU A 1 85 ? -3.800 -1.249 24.557 1.00 94.25 85 LEU A C 1
ATOM 638 O O . LEU A 1 85 ? -3.990 -2.036 25.484 1.00 94.25 85 LEU A O 1
ATOM 642 N N . ILE A 1 86 ? -2.955 -1.509 23.554 1.00 94.06 86 ILE A N 1
ATOM 643 C CA . ILE A 1 86 ? -2.171 -2.751 23.458 1.00 94.06 86 ILE A CA 1
ATOM 644 C C . ILE A 1 86 ? -1.230 -2.876 24.660 1.00 94.06 86 ILE A C 1
ATOM 646 O O . ILE A 1 86 ? -1.147 -3.938 25.275 1.00 94.06 86 ILE A O 1
ATOM 650 N N . HIS A 1 87 ? -0.560 -1.788 25.046 1.00 93.62 87 HIS A N 1
ATOM 651 C CA . HIS A 1 87 ? 0.307 -1.774 26.221 1.00 93.62 87 HIS A CA 1
ATOM 652 C C . HIS A 1 87 ? -0.472 -2.063 27.512 1.00 93.62 87 HIS A C 1
ATOM 654 O O . HIS A 1 87 ? -0.075 -2.937 28.279 1.00 93.62 87 HIS A O 1
ATOM 660 N N . LYS A 1 88 ? -1.627 -1.412 27.724 1.00 94.00 88 LYS A N 1
ATOM 661 C CA . LYS A 1 88 ? -2.516 -1.681 28.872 1.00 94.00 88 LYS A CA 1
ATOM 662 C C . LYS A 1 88 ? -3.030 -3.121 28.909 1.00 94.00 88 LYS A C 1
ATOM 664 O O . LYS A 1 88 ? -3.303 -3.636 29.988 1.00 94.00 88 LYS A O 1
ATOM 669 N N . ARG A 1 89 ? -3.175 -3.766 27.749 1.00 93.56 89 ARG A N 1
ATOM 670 C CA . ARG A 1 89 ? -3.556 -5.179 27.633 1.00 93.56 89 ARG A CA 1
ATOM 671 C C . ARG A 1 89 ? -2.406 -6.136 27.972 1.00 93.56 89 ARG A C 1
ATOM 673 O O . ARG A 1 89 ? -2.657 -7.322 28.117 1.00 93.56 89 ARG A O 1
ATOM 680 N N . GLY A 1 90 ? -1.179 -5.631 28.140 1.00 92.94 90 GLY A N 1
ATOM 681 C CA . GLY A 1 90 ? 0.025 -6.416 28.423 1.00 92.94 90 GLY A CA 1
ATOM 682 C C . GLY A 1 90 ? 0.853 -6.767 27.181 1.00 92.94 90 GLY A C 1
ATOM 683 O O . GLY A 1 90 ? 1.714 -7.641 27.249 1.00 92.94 90 GLY A O 1
ATOM 684 N N . GLY A 1 91 ? 0.614 -6.091 26.052 1.00 92.25 91 GLY A N 1
ATOM 685 C CA . GLY A 1 91 ? 1.324 -6.291 24.787 1.00 92.25 91 GLY A CA 1
ATOM 686 C C . GLY A 1 91 ? 0.565 -7.157 23.777 1.00 92.25 91 GLY A C 1
ATOM 687 O O . GLY A 1 91 ? -0.515 -7.676 24.054 1.00 92.25 91 GLY A O 1
ATOM 688 N N . LEU A 1 92 ? 1.145 -7.322 22.581 1.00 92.75 92 LEU A N 1
ATOM 689 C CA . LEU A 1 92 ? 0.537 -8.087 21.479 1.00 92.75 92 LEU A CA 1
ATOM 690 C C . LEU A 1 92 ? 0.282 -9.563 21.833 1.00 92.75 92 LEU A C 1
ATOM 692 O O . LEU A 1 92 ? -0.691 -10.135 21.354 1.00 92.75 92 LEU A O 1
ATOM 696 N N . SER A 1 93 ? 1.098 -10.150 22.719 1.00 91.56 93 SER A N 1
ATOM 697 C CA . SER A 1 93 ? 0.952 -11.540 23.187 1.00 91.56 93 SER A CA 1
ATOM 698 C C . SER A 1 93 ? -0.335 -11.800 23.967 1.00 91.56 93 SER A C 1
ATOM 700 O O . SER A 1 93 ? -0.708 -12.955 24.142 1.00 91.56 93 SER A O 1
ATOM 702 N N . GLN A 1 94 ? -0.988 -10.744 24.457 1.00 94.06 94 GLN A N 1
ATOM 703 C CA . GLN A 1 94 ? -2.228 -10.826 25.229 1.00 94.06 94 GLN A CA 1
ATOM 704 C C . GLN A 1 94 ? -3.481 -10.634 24.363 1.00 94.06 94 GLN A C 1
ATOM 706 O O . GLN A 1 94 ? -4.600 -10.658 24.877 1.00 94.06 94 GLN A O 1
ATOM 711 N N . LEU A 1 95 ? -3.313 -10.417 23.055 1.00 92.44 95 LEU A N 1
ATOM 712 C CA . LEU A 1 95 ? -4.414 -10.355 22.100 1.00 92.44 95 LEU A CA 1
ATOM 713 C C . LEU A 1 95 ? -4.722 -11.752 21.561 1.00 92.44 95 LEU A C 1
ATOM 715 O O . LEU A 1 95 ? -3.869 -12.641 21.540 1.00 92.44 95 LEU A O 1
ATOM 719 N N . THR A 1 96 ? -5.940 -11.942 21.059 1.00 91.81 96 THR A N 1
ATOM 720 C CA . THR A 1 96 ? -6.244 -13.136 20.266 1.00 91.81 96 THR A CA 1
ATOM 721 C C . THR A 1 96 ? -5.337 -13.196 19.034 1.00 91.81 96 THR A C 1
ATOM 723 O O . THR A 1 96 ? -5.016 -12.165 18.443 1.00 91.81 96 THR A O 1
ATOM 726 N N . TYR A 1 97 ? -4.943 -14.403 18.612 1.00 88.75 97 TYR A N 1
ATOM 727 C CA . TYR A 1 97 ? -4.030 -14.594 17.475 1.00 88.75 97 TYR A CA 1
ATOM 728 C C . TYR A 1 97 ? -4.476 -13.819 16.224 1.00 88.75 97 TYR A C 1
ATOM 730 O O . TYR A 1 97 ? -3.684 -13.101 15.624 1.00 88.75 97 TYR A O 1
ATOM 738 N N . HIS A 1 98 ? -5.764 -13.894 15.868 1.00 90.38 98 HIS A N 1
ATOM 739 C CA . HIS A 1 98 ? -6.294 -13.177 14.707 1.00 90.38 98 HIS A CA 1
ATOM 740 C C . HIS A 1 98 ? -6.190 -11.656 14.849 1.00 90.38 98 HIS A C 1
ATOM 742 O O . HIS A 1 98 ? -5.814 -10.991 13.886 1.00 90.38 98 HIS A O 1
ATOM 748 N N . LEU A 1 99 ? -6.490 -11.103 16.030 1.00 92.38 99 LEU A N 1
ATOM 749 C CA . LEU A 1 99 ? -6.378 -9.666 16.267 1.00 92.38 99 LEU A CA 1
ATOM 750 C C . LEU A 1 99 ? -4.916 -9.215 16.259 1.00 92.38 99 LEU A C 1
ATOM 752 O O . LEU A 1 99 ? -4.606 -8.218 15.615 1.00 92.38 99 LEU A O 1
ATOM 756 N N . ALA A 1 100 ? -4.017 -9.958 16.912 1.00 92.56 100 ALA A N 1
ATOM 757 C CA . ALA A 1 100 ? -2.583 -9.677 16.897 1.00 92.56 100 ALA A CA 1
ATOM 758 C C . ALA A 1 100 ? -2.044 -9.653 15.460 1.00 92.56 100 ALA A C 1
ATOM 760 O O . ALA A 1 100 ? -1.436 -8.667 15.051 1.00 92.56 100 ALA A O 1
ATOM 761 N N . THR A 1 101 ? -2.327 -10.692 14.669 1.00 91.12 101 THR A N 1
ATOM 762 C CA . THR A 1 101 ? -1.917 -10.769 13.261 1.00 91.12 101 THR A CA 1
ATOM 763 C C . THR A 1 101 ? -2.488 -9.613 12.446 1.00 91.12 101 THR A C 1
ATOM 765 O O . THR A 1 101 ? -1.755 -8.979 11.691 1.00 91.12 101 THR A O 1
ATOM 768 N N . TYR A 1 102 ? -3.772 -9.291 12.625 1.00 93.06 102 TYR A N 1
ATOM 769 C CA . TYR A 1 102 ? -4.417 -8.182 11.924 1.00 93.06 102 TYR A CA 1
ATOM 770 C C . TYR A 1 102 ? -3.766 -6.836 12.270 1.00 93.06 102 TYR A C 1
ATOM 772 O O . TYR A 1 102 ? -3.423 -6.075 11.368 1.00 93.06 102 TYR A O 1
ATOM 780 N N . VAL A 1 103 ? -3.528 -6.566 13.556 1.00 94.62 103 VAL A N 1
ATOM 781 C CA . VAL A 1 103 ? -2.852 -5.353 14.035 1.00 94.62 103 VAL A CA 1
ATOM 782 C C . VAL A 1 103 ? -1.442 -5.252 13.458 1.00 94.62 103 VAL A C 1
ATOM 784 O O . VAL A 1 103 ? -1.100 -4.218 12.891 1.00 94.62 103 VAL A O 1
ATOM 787 N N . VAL A 1 104 ? -0.629 -6.308 13.561 1.00 93.62 104 VAL A N 1
ATOM 788 C CA . VAL A 1 104 ? 0.761 -6.273 13.082 1.00 93.62 104 VAL A CA 1
ATOM 789 C C . VAL A 1 104 ? 0.802 -6.075 11.568 1.00 93.62 104 VAL A C 1
ATOM 791 O O . VAL A 1 104 ? 1.524 -5.199 11.112 1.00 93.62 104 VAL A O 1
ATOM 794 N N . LEU A 1 105 ? -0.017 -6.791 10.788 1.00 93.88 105 LEU A N 1
ATOM 795 C CA . LEU A 1 105 ? -0.052 -6.637 9.327 1.00 93.88 105 LEU A CA 1
ATOM 796 C C . LEU A 1 105 ? -0.312 -5.183 8.913 1.00 93.88 105 LEU A C 1
ATOM 798 O O . LEU A 1 105 ? 0.403 -4.628 8.077 1.00 93.88 105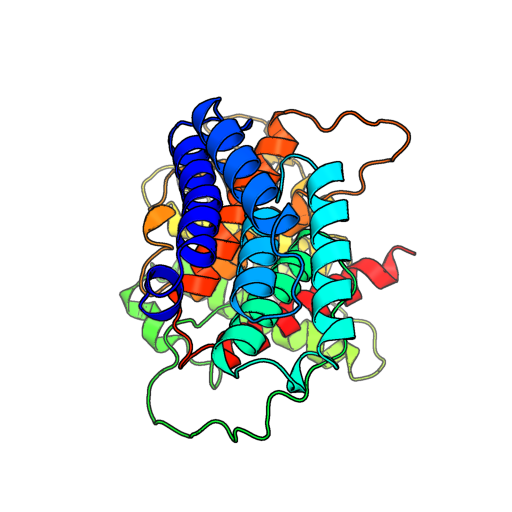 LEU A O 1
ATOM 802 N N . HIS A 1 106 ? -1.301 -4.542 9.534 1.00 95.44 106 HIS A N 1
ATOM 803 C CA . HIS A 1 106 ? -1.640 -3.155 9.232 1.00 95.44 106 HIS A CA 1
ATOM 804 C C . HIS A 1 106 ? -0.574 -2.179 9.713 1.00 95.44 106 HIS A C 1
ATOM 806 O O . HIS A 1 106 ? -0.207 -1.273 8.973 1.00 95.44 106 HIS A O 1
ATOM 812 N N . LEU A 1 107 ? -0.050 -2.351 10.925 1.00 95.44 107 LEU A N 1
ATOM 813 C CA . LEU A 1 107 ? 0.948 -1.432 11.461 1.00 95.44 107 LEU A CA 1
ATOM 814 C C . LEU A 1 107 ? 2.292 -1.551 10.735 1.00 95.44 107 LEU A C 1
ATOM 816 O O . LEU A 1 107 ? 2.913 -0.523 10.482 1.00 95.44 107 LEU A O 1
ATOM 820 N N . THR A 1 108 ? 2.700 -2.745 10.300 1.00 94.88 108 THR A N 1
ATOM 821 C CA . THR A 1 108 ? 3.877 -2.925 9.433 1.00 94.88 108 THR A CA 1
ATOM 822 C C . THR A 1 108 ? 3.639 -2.318 8.047 1.00 94.88 108 THR A C 1
ATOM 824 O O . THR A 1 108 ? 4.523 -1.653 7.510 1.00 94.88 108 THR A O 1
ATOM 827 N N . THR A 1 109 ? 2.429 -2.447 7.492 1.00 96.06 109 THR A N 1
ATOM 828 C CA . THR A 1 109 ? 2.045 -1.755 6.246 1.00 96.06 109 THR A CA 1
ATOM 829 C C . THR A 1 109 ? 2.150 -0.238 6.406 1.00 96.06 109 THR A C 1
ATOM 831 O O . THR A 1 109 ? 2.793 0.429 5.600 1.00 96.06 109 THR A O 1
ATOM 834 N N . LEU A 1 110 ? 1.595 0.324 7.483 1.00 95.56 110 LEU A N 1
ATOM 835 C CA . LEU A 1 110 ? 1.685 1.755 7.774 1.00 95.56 110 LEU A CA 1
ATOM 836 C C . LEU A 1 110 ? 3.123 2.205 8.048 1.00 95.56 110 LEU A C 1
ATOM 838 O O . LEU A 1 110 ? 3.488 3.300 7.633 1.00 95.56 110 LEU A O 1
ATOM 842 N N . ALA A 1 111 ? 3.958 1.383 8.684 1.00 94.38 111 ALA A N 1
ATOM 843 C CA . ALA A 1 111 ? 5.383 1.664 8.837 1.00 94.38 111 ALA A CA 1
ATOM 844 C C . ALA A 1 111 ? 6.085 1.739 7.470 1.00 94.38 111 ALA A C 1
ATOM 846 O O . ALA A 1 111 ? 6.860 2.667 7.223 1.00 94.38 111 ALA A O 1
ATOM 847 N N . MET A 1 112 ? 5.735 0.844 6.538 1.00 94.00 112 MET A N 1
ATOM 848 C CA . MET A 1 112 ? 6.285 0.837 5.178 1.00 94.00 112 MET A CA 1
ATOM 849 C C . MET A 1 112 ? 5.824 2.036 4.356 1.00 94.00 112 MET A C 1
ATOM 851 O O . MET A 1 112 ? 6.559 2.514 3.501 1.00 94.00 112 MET A O 1
ATOM 855 N N . LEU A 1 113 ? 4.645 2.578 4.643 1.00 94.19 113 LEU A N 1
ATOM 856 C CA . LEU A 1 113 ? 4.122 3.766 3.977 1.00 94.19 113 LEU A CA 1
ATOM 857 C C . LEU A 1 113 ? 4.678 5.050 4.620 1.00 94.19 113 LEU A C 1
ATOM 859 O O . LEU A 1 113 ? 5.379 5.817 3.964 1.00 94.19 113 LEU A O 1
ATOM 863 N N . LYS A 1 114 ? 4.511 5.227 5.934 1.00 90.56 114 LYS A N 1
ATOM 864 C CA . LYS A 1 114 ? 4.649 6.506 6.663 1.00 90.56 114 LYS A CA 1
ATOM 865 C C . LYS A 1 114 ? 5.913 6.680 7.525 1.00 90.56 114 LYS A C 1
ATOM 867 O O . LYS A 1 114 ? 5.986 7.653 8.265 1.00 90.56 114 LYS A O 1
ATOM 872 N N . ARG A 1 115 ? 6.893 5.768 7.473 1.00 86.62 115 ARG A N 1
ATOM 873 C CA . ARG A 1 115 ? 8.088 5.755 8.355 1.00 86.62 115 ARG A CA 1
ATOM 874 C C . ARG A 1 115 ? 7.737 5.696 9.843 1.00 86.62 115 ARG A C 1
ATOM 876 O O . ARG A 1 115 ? 8.391 6.318 10.676 1.00 86.62 115 ARG A O 1
ATOM 883 N N . LEU A 1 116 ? 6.678 4.970 10.192 1.00 87.94 116 LEU A N 1
ATOM 884 C CA . LEU A 1 116 ? 6.366 4.753 11.602 1.00 87.94 116 LEU A CA 1
ATOM 885 C C . LEU A 1 116 ? 7.407 3.820 12.228 1.00 87.94 116 LEU A C 1
ATOM 887 O O . LEU A 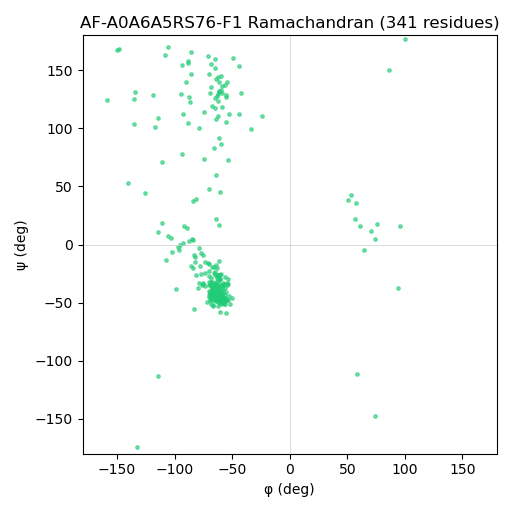1 116 ? 7.879 2.907 11.547 1.00 87.94 116 LEU A O 1
ATOM 891 N N . PRO A 1 117 ? 7.740 4.009 13.516 1.00 83.38 117 PRO A N 1
ATOM 892 C CA . PRO A 1 117 ? 8.583 3.062 14.225 1.00 83.38 117 PRO A CA 1
ATOM 893 C C . PRO A 1 117 ? 7.918 1.686 14.208 1.00 83.38 117 PRO A C 1
ATOM 895 O O . PRO A 1 117 ? 6.731 1.561 14.528 1.00 83.38 117 PRO A O 1
ATOM 898 N N . GLU A 1 118 ? 8.682 0.663 13.828 1.00 76.88 118 GLU A N 1
ATOM 899 C CA . GLU A 1 118 ? 8.200 -0.713 13.845 1.00 76.88 118 GLU A CA 1
ATOM 900 C C . GLU A 1 118 ? 7.808 -1.084 15.281 1.00 76.88 118 GLU A C 1
ATOM 902 O O . GLU A 1 118 ? 8.538 -0.810 16.240 1.00 76.88 118 GLU A O 1
ATOM 907 N N . LEU A 1 119 ? 6.633 -1.696 15.450 1.00 72.81 119 LEU A N 1
ATOM 908 C CA . LEU A 1 119 ? 6.317 -2.320 16.727 1.00 72.81 119 LEU A CA 1
ATOM 909 C C . LEU A 1 119 ? 7.338 -3.424 16.971 1.00 72.81 119 LEU A C 1
ATOM 911 O O . LEU A 1 119 ? 7.577 -4.233 16.077 1.00 72.81 119 LEU A O 1
ATOM 915 N N . ALA A 1 120 ? 7.908 -3.452 18.180 1.00 65.31 120 ALA A N 1
ATOM 916 C CA . ALA A 1 120 ? 8.890 -4.455 18.571 1.00 65.31 120 ALA A CA 1
ATOM 917 C C . ALA A 1 120 ? 8.450 -5.837 18.067 1.00 65.31 120 ALA A C 1
ATOM 919 O O . ALA A 1 120 ? 7.275 -6.183 18.263 1.00 65.31 120 ALA A O 1
ATOM 920 N N . PRO A 1 121 ? 9.348 -6.587 17.401 1.00 59.25 121 PRO A N 1
ATOM 921 C CA . PRO A 1 121 ? 8.986 -7.803 16.702 1.00 59.25 121 PRO A CA 1
ATOM 922 C C . PRO A 1 121 ? 8.246 -8.700 17.676 1.00 59.25 121 PRO A C 1
ATOM 924 O O . PRO A 1 121 ? 8.800 -9.179 18.669 1.00 59.25 121 PRO A O 1
ATOM 927 N N . HIS A 1 122 ? 6.954 -8.890 17.417 1.00 57.50 122 HIS A N 1
ATOM 928 C CA . HIS A 1 122 ? 6.243 -9.935 18.109 1.00 57.50 122 HIS A CA 1
ATOM 929 C C . HIS A 1 122 ? 6.962 -11.223 17.702 1.00 57.50 122 HIS A C 1
ATOM 931 O O . HIS A 1 122 ? 7.218 -11.381 16.501 1.00 57.50 122 HIS A O 1
ATOM 937 N N . PRO A 1 123 ? 7.332 -12.123 18.632 1.00 50.75 123 PRO A N 1
ATOM 938 C CA . PRO A 1 123 ? 7.637 -13.487 18.257 1.00 50.75 123 PRO A CA 1
ATOM 939 C C . PRO A 1 123 ? 6.365 -14.033 17.615 1.00 50.75 123 PRO A C 1
ATOM 941 O O . PRO A 1 123 ? 5.507 -14.606 18.286 1.00 50.75 123 PRO A O 1
ATOM 944 N N . THR A 1 124 ? 6.213 -13.794 16.307 1.00 50.50 124 THR A N 1
ATOM 945 C CA . THR A 1 124 ? 5.432 -14.637 15.421 1.00 50.50 124 THR A CA 1
ATOM 946 C C . THR A 1 124 ? 5.855 -16.012 15.851 1.00 50.50 124 THR A C 1
ATOM 948 O O . THR A 1 124 ? 7.052 -16.315 15.839 1.00 50.50 124 THR A O 1
ATOM 951 N N . SER A 1 125 ? 4.901 -16.727 16.447 1.00 44.72 125 SER A N 1
ATOM 952 C CA . SER A 1 125 ? 5.160 -17.999 17.091 1.00 44.72 125 SER A CA 1
ATOM 953 C C . SER A 1 125 ? 6.057 -18.818 16.176 1.00 44.72 125 SER A C 1
ATOM 955 O O . SER A 1 125 ? 5.999 -18.660 14.957 1.00 44.72 125 SER A O 1
ATOM 957 N N . ASN A 1 126 ? 6.833 -19.732 16.746 1.00 39.62 126 ASN A N 1
ATOM 958 C CA . ASN A 1 126 ? 7.456 -20.828 16.010 1.00 39.62 126 ASN A CA 1
ATOM 959 C C . ASN A 1 126 ? 6.388 -21.741 15.350 1.00 39.62 126 ASN A C 1
ATOM 961 O O . ASN A 1 126 ? 6.469 -22.966 15.430 1.00 39.62 126 ASN A O 1
ATOM 965 N N . LEU A 1 127 ? 5.366 -21.171 14.702 1.00 45.66 127 LEU A N 1
ATOM 966 C CA . LEU A 1 127 ? 4.774 -21.620 13.462 1.00 45.66 127 LEU A CA 1
ATOM 967 C C . LEU A 1 127 ? 5.932 -21.737 12.471 1.00 45.66 127 LEU A C 1
ATOM 969 O O . LEU A 1 127 ? 6.120 -20.941 11.560 1.00 45.66 127 LEU A O 1
ATOM 973 N N . THR A 1 128 ? 6.738 -22.777 12.695 1.00 42.91 128 THR A N 1
ATOM 974 C CA . THR A 1 128 ? 7.203 -23.649 11.629 1.00 42.91 128 THR A CA 1
ATOM 975 C C . THR A 1 128 ? 6.182 -23.512 10.531 1.00 42.91 128 THR A C 1
ATOM 977 O O . THR A 1 128 ? 5.028 -23.881 10.770 1.00 42.91 128 THR A O 1
ATOM 980 N N . LEU A 1 129 ? 6.592 -22.880 9.423 1.00 47.81 129 LEU A N 1
ATOM 981 C CA . LEU A 1 129 ? 5.885 -22.864 8.155 1.00 47.81 129 LEU A CA 1
ATOM 982 C C . LEU A 1 129 ? 5.227 -24.233 8.095 1.00 47.81 129 LEU A C 1
ATOM 984 O O . LEU A 1 129 ? 5.935 -25.231 7.928 1.00 47.81 129 LEU A O 1
ATOM 988 N N . ARG A 1 130 ? 3.932 -24.346 8.428 1.00 45.03 130 ARG A N 1
ATOM 989 C CA . ARG A 1 130 ? 3.292 -25.650 8.331 1.00 45.03 130 ARG A CA 1
ATOM 990 C C . ARG A 1 130 ? 3.404 -25.857 6.847 1.00 45.03 130 ARG A C 1
ATOM 992 O O . ARG A 1 130 ? 2.790 -25.088 6.110 1.00 45.03 130 ARG A O 1
ATOM 999 N N . HIS A 1 131 ? 4.286 -26.776 6.446 1.00 47.97 131 HIS A N 1
ATOM 1000 C CA . HIS A 1 131 ? 4.570 -27.167 5.074 1.00 47.97 131 HIS A CA 1
ATOM 1001 C C . HIS A 1 131 ? 3.300 -27.791 4.496 1.00 47.97 131 HIS A C 1
ATOM 1003 O O . HIS A 1 131 ? 3.236 -28.959 4.123 1.00 47.97 131 HIS A O 1
ATOM 1009 N N . THR A 1 132 ? 2.233 -27.007 4.469 1.00 48.09 132 THR A N 1
ATOM 1010 C CA . THR A 1 132 ? 1.161 -27.163 3.537 1.00 48.09 132 THR A CA 1
ATOM 1011 C C . THR A 1 132 ? 1.880 -27.022 2.209 1.00 48.09 132 THR A C 1
ATOM 1013 O O . THR A 1 132 ? 2.538 -26.023 1.930 1.00 48.09 132 THR A O 1
ATOM 1016 N N . ARG A 1 133 ? 1.839 -28.081 1.404 1.00 55.12 133 ARG A N 1
ATOM 1017 C CA . ARG A 1 133 ? 2.329 -28.090 0.018 1.00 55.12 133 ARG A CA 1
ATOM 1018 C C . ARG A 1 133 ? 1.562 -27.094 -0.871 1.00 55.12 133 ARG A C 1
ATOM 1020 O O . ARG A 1 133 ? 1.529 -27.246 -2.086 1.00 55.12 133 ARG A O 1
ATOM 1027 N N . GLN A 1 134 ? 0.848 -26.150 -0.268 1.00 62.81 134 GLN A N 1
ATOM 1028 C CA . GLN A 1 134 ? -0.040 -25.233 -0.929 1.00 62.81 134 GLN A CA 1
ATOM 1029 C C . GLN A 1 134 ? 0.796 -24.046 -1.389 1.00 62.81 134 GLN A C 1
ATOM 1031 O O . GLN A 1 134 ? 1.503 -23.421 -0.602 1.00 62.81 134 GLN A O 1
ATOM 1036 N N . SER A 1 135 ? 0.747 -23.794 -2.695 1.00 67.38 135 SER A N 1
ATOM 1037 C CA . SER A 1 135 ? 1.416 -22.657 -3.315 1.00 67.38 135 SER A CA 1
ATOM 1038 C C . SER A 1 135 ? 0.959 -21.368 -2.629 1.00 67.38 135 SER A C 1
ATOM 1040 O O . SER A 1 135 ? -0.242 -21.149 -2.451 1.00 67.38 135 SER A O 1
ATOM 1042 N N . TYR A 1 136 ? 1.918 -20.546 -2.205 1.00 77.00 136 TYR A N 1
ATOM 1043 C CA . TYR A 1 136 ? 1.635 -19.246 -1.612 1.00 77.00 136 TYR A CA 1
ATOM 1044 C C . TYR A 1 136 ? 1.054 -18.321 -2.696 1.00 77.00 136 TYR A C 1
ATOM 1046 O O . TYR A 1 136 ? 1.730 -18.061 -3.695 1.00 77.00 136 TYR A O 1
ATOM 1054 N N . PRO A 1 137 ? -0.182 -17.813 -2.540 1.00 78.62 137 PRO A N 1
ATOM 1055 C CA . PRO A 1 137 ? -0.907 -17.175 -3.639 1.00 78.62 137 PRO A CA 1
ATOM 1056 C C . PRO A 1 137 ? -0.467 -15.732 -3.916 1.00 78.62 137 PRO A C 1
ATOM 1058 O O . PRO A 1 137 ? -1.002 -15.100 -4.819 1.00 78.62 137 PRO A O 1
ATOM 1061 N N . CYS A 1 138 ? 0.453 -15.170 -3.129 1.00 85.75 138 CYS A N 1
ATOM 1062 C CA . CYS A 1 138 ? 0.775 -13.741 -3.163 1.00 85.75 138 CYS A CA 1
ATOM 1063 C C . CYS A 1 138 ? 2.269 -13.482 -3.373 1.00 85.75 138 CYS A C 1
ATOM 1065 O O . CYS A 1 138 ? 2.852 -12.635 -2.697 1.00 85.75 138 CYS A O 1
ATOM 1067 N N . ALA A 1 139 ? 2.887 -14.216 -4.303 1.00 93.50 139 ALA A N 1
ATOM 1068 C CA . ALA A 1 139 ? 4.259 -13.949 -4.725 1.00 93.50 139 ALA A CA 1
ATOM 1069 C C . ALA A 1 139 ? 4.419 -12.484 -5.176 1.00 93.50 139 ALA A C 1
ATOM 1071 O O . ALA A 1 139 ? 3.537 -11.906 -5.817 1.00 93.50 139 ALA A O 1
ATOM 1072 N N . SER A 1 140 ? 5.543 -11.878 -4.809 1.00 95.75 140 SER A N 1
ATOM 1073 C CA . SER A 1 140 ? 5.891 -10.494 -5.131 1.00 95.75 140 SER A CA 1
ATOM 1074 C C . SER A 1 140 ? 7.411 -10.342 -5.238 1.00 95.75 140 SER A C 1
ATOM 1076 O O . SER A 1 140 ? 8.141 -11.215 -4.758 1.00 95.75 140 SER A O 1
ATOM 1078 N N . PRO A 1 141 ? 7.915 -9.219 -5.775 1.00 97.38 141 PRO A N 1
ATOM 1079 C CA . PRO A 1 141 ? 9.347 -8.927 -5.743 1.00 97.38 141 PRO A CA 1
ATOM 1080 C C . PRO A 1 141 ? 9.979 -8.977 -4.342 1.00 97.38 141 PRO A C 1
ATOM 1082 O O . PRO A 1 141 ? 11.148 -9.329 -4.212 1.00 97.38 141 PRO A O 1
ATOM 1085 N N . LEU A 1 142 ? 9.210 -8.670 -3.288 1.00 96.62 142 LEU A N 1
ATOM 1086 C CA . LEU A 1 142 ? 9.689 -8.669 -1.900 1.00 96.62 142 LEU A CA 1
ATOM 1087 C C . LEU A 1 142 ? 9.710 -10.061 -1.263 1.00 96.62 142 LEU A C 1
ATOM 1089 O O . LEU A 1 142 ? 10.469 -10.295 -0.326 1.00 96.62 142 LEU A O 1
ATOM 1093 N N . TYR A 1 143 ? 8.856 -10.972 -1.733 1.00 94.38 143 TYR A N 1
ATOM 1094 C CA . TYR A 1 143 ? 8.744 -12.315 -1.180 1.00 94.38 143 TYR A CA 1
ATOM 1095 C C . TYR A 1 143 ? 8.121 -13.281 -2.187 1.00 94.38 143 TYR A C 1
ATOM 1097 O O . TYR A 1 143 ? 6.989 -13.087 -2.640 1.00 94.38 143 TYR A O 1
ATOM 1105 N N . ALA A 1 144 ? 8.839 -14.365 -2.465 1.00 90.69 144 ALA A N 1
ATOM 1106 C CA . ALA A 1 144 ? 8.353 -15.510 -3.217 1.00 90.69 144 ALA A CA 1
ATOM 1107 C C . ALA A 1 144 ? 8.794 -16.788 -2.503 1.00 90.69 144 ALA A C 1
ATOM 1109 O O . ALA A 1 144 ? 9.981 -16.984 -2.224 1.00 90.69 144 ALA A O 1
ATOM 1110 N N . LEU A 1 145 ? 7.837 -17.661 -2.191 1.00 84.31 145 LEU A N 1
ATOM 1111 C CA . LEU A 1 145 ? 8.129 -18.925 -1.528 1.00 84.31 145 LEU A CA 1
ATOM 1112 C C . LEU A 1 145 ? 8.983 -19.793 -2.472 1.00 84.31 145 LEU A C 1
ATOM 1114 O O . LEU A 1 145 ? 8.545 -20.122 -3.569 1.00 84.31 145 LEU A O 1
ATOM 1118 N N . HIS A 1 146 ? 10.211 -20.120 -2.057 1.00 82.31 146 HIS A N 1
ATOM 1119 C CA . HIS A 1 146 ? 11.236 -20.804 -2.870 1.00 82.31 146 HIS A CA 1
ATOM 1120 C C . HIS A 1 146 ? 11.686 -20.059 -4.142 1.00 82.31 146 HIS A C 1
ATOM 1122 O O . HIS A 1 146 ? 12.300 -20.664 -5.015 1.00 82.31 146 HIS A O 1
ATOM 1128 N N . GLY A 1 147 ? 11.400 -18.757 -4.265 1.00 77.88 147 GLY A N 1
ATOM 1129 C CA . GLY A 1 147 ? 11.721 -17.991 -5.476 1.00 77.88 147 GLY A CA 1
ATOM 1130 C C . GLY A 1 147 ? 10.861 -18.354 -6.693 1.00 77.88 147 GLY A C 1
ATOM 1131 O O . GLY A 1 147 ? 11.181 -17.955 -7.809 1.00 77.88 147 GLY A O 1
ATOM 1132 N N . GLU A 1 148 ? 9.778 -19.111 -6.503 1.00 85.12 148 GLU A N 1
ATOM 1133 C CA . GLU A 1 148 ? 8.915 -19.538 -7.600 1.00 85.12 148 GLU A CA 1
ATOM 1134 C C . GLU A 1 148 ? 7.828 -18.496 -7.900 1.00 85.12 148 GLU A C 1
ATOM 1136 O O . GLU A 1 148 ? 7.041 -18.118 -7.031 1.00 85.12 148 GLU A O 1
ATOM 1141 N N . PHE A 1 149 ? 7.741 -18.088 -9.168 1.00 91.31 149 PHE A N 1
ATOM 1142 C CA . PHE A 1 149 ? 6.685 -17.216 -9.706 1.00 91.31 149 PHE A CA 1
ATOM 1143 C C . PHE A 1 149 ? 5.746 -17.961 -10.668 1.00 91.31 149 PHE A C 1
ATOM 1145 O O . PHE A 1 149 ? 5.031 -17.353 -11.462 1.00 91.31 149 P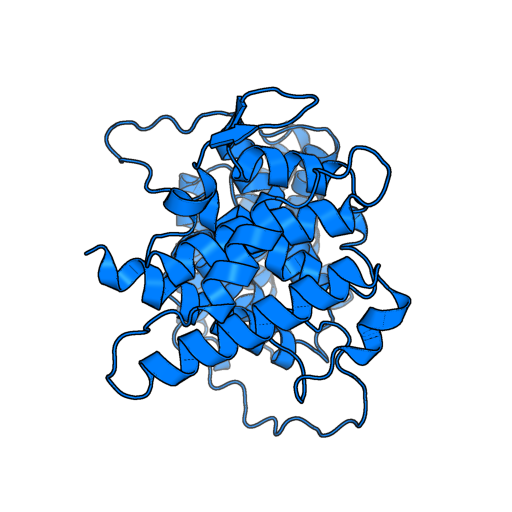HE A O 1
ATOM 1152 N N . THR A 1 150 ? 5.737 -19.294 -10.610 1.00 86.50 150 THR A N 1
ATOM 1153 C CA . THR A 1 150 ? 4.978 -20.164 -11.526 1.00 86.50 150 THR A CA 1
ATOM 1154 C C . THR A 1 150 ? 3.477 -19.867 -11.515 1.00 86.50 150 THR A C 1
ATOM 1156 O O . THR A 1 150 ? 2.831 -19.927 -12.560 1.00 86.50 150 THR A O 1
ATOM 1159 N N . SER A 1 151 ? 2.927 -19.464 -10.367 1.00 87.12 151 SER A N 1
ATOM 1160 C CA . SER A 1 151 ? 1.524 -19.053 -10.226 1.00 87.12 151 SER A CA 1
ATOM 1161 C C . SER A 1 151 ? 1.176 -17.770 -10.993 1.00 87.12 151 SER A C 1
ATOM 1163 O O . SER A 1 151 ? 0.021 -17.582 -11.381 1.00 87.12 151 SER A O 1
ATOM 1165 N N . LEU A 1 152 ? 2.158 -16.903 -11.265 1.00 91.88 152 LEU A N 1
ATOM 1166 C CA . LEU A 1 152 ? 1.955 -15.638 -11.974 1.00 91.88 152 LEU A CA 1
ATOM 1167 C C . LEU A 1 152 ? 1.997 -15.787 -13.498 1.00 91.88 152 LEU A C 1
ATOM 1169 O O . LEU A 1 152 ? 1.461 -14.924 -14.189 1.00 91.88 152 LEU A O 1
ATOM 1173 N N . GLY A 1 153 ? 2.568 -16.875 -14.027 1.00 88.62 153 GLY A N 1
ATOM 1174 C CA . GLY A 1 153 ? 2.764 -17.058 -15.472 1.00 88.62 153 GLY A CA 1
ATOM 1175 C C . GLY A 1 153 ? 1.475 -17.049 -16.300 1.00 88.62 153 GLY A C 1
ATOM 1176 O O . GLY A 1 153 ? 1.499 -16.663 -17.460 1.00 88.62 153 GLY A O 1
ATOM 1177 N N . ASN A 1 154 ? 0.339 -17.405 -15.692 1.00 90.56 154 ASN A N 1
ATOM 1178 C CA . ASN A 1 154 ? -0.981 -17.334 -16.335 1.00 90.56 154 ASN A CA 1
ATOM 1179 C C . ASN A 1 154 ? -1.758 -16.051 -15.994 1.00 90.56 154 ASN A C 1
ATOM 1181 O O . ASN A 1 154 ? -2.888 -15.884 -16.443 1.00 90.56 154 ASN A O 1
ATOM 1185 N N . SER A 1 155 ? -1.192 -15.187 -15.149 1.00 93.62 155 SER A N 1
ATOM 1186 C CA . SER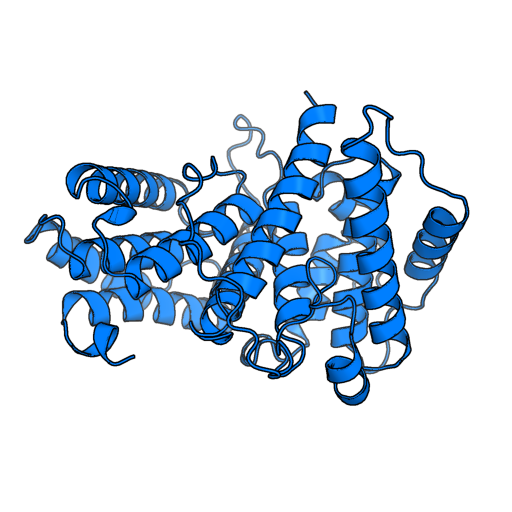 A 1 155 ? -1.871 -14.016 -14.582 1.00 93.62 155 SER A CA 1
ATOM 1187 C C . SER A 1 155 ? -1.380 -12.692 -15.168 1.00 93.62 155 SER A C 1
ATOM 1189 O O . SER A 1 155 ? -2.020 -11.671 -14.949 1.00 93.62 155 SER A O 1
ATOM 1191 N N . CYS A 1 156 ? -0.256 -12.694 -15.891 1.00 94.69 156 CYS A N 1
ATOM 1192 C CA . CYS A 1 156 ? 0.335 -11.504 -16.497 1.00 94.69 156 CYS A CA 1
ATOM 1193 C C . CYS A 1 156 ? 1.059 -11.815 -17.807 1.00 94.69 156 CYS A C 1
ATOM 1195 O O . CYS A 1 156 ? 1.305 -12.974 -18.142 1.00 94.69 156 CYS A O 1
ATOM 1197 N N . SER A 1 157 ? 1.406 -10.759 -18.540 1.00 94.50 157 SER A N 1
ATOM 1198 C CA . SER A 1 157 ? 2.271 -10.830 -19.714 1.00 94.50 157 SER A CA 1
ATOM 1199 C C . SER A 1 157 ? 3.692 -11.279 -19.348 1.00 94.50 157 SER A C 1
ATOM 1201 O O . SER A 1 157 ? 4.181 -11.016 -18.246 1.00 94.50 157 SER A O 1
ATOM 1203 N N . THR A 1 158 ? 4.389 -11.923 -20.290 1.00 94.25 158 THR A N 1
ATOM 1204 C CA . THR A 1 158 ? 5.780 -12.376 -20.103 1.00 94.25 158 THR A CA 1
ATOM 1205 C C . THR A 1 158 ? 6.698 -11.229 -19.688 1.00 94.25 158 THR A C 1
ATOM 1207 O O . THR A 1 158 ? 7.489 -11.389 -18.766 1.00 94.25 158 THR A O 1
ATOM 1210 N N . GLN A 1 159 ? 6.531 -10.047 -20.289 1.00 93.62 159 GLN A N 1
ATOM 1211 C CA . GLN A 1 159 ? 7.316 -8.859 -19.949 1.00 93.62 159 GLN A CA 1
ATOM 1212 C C . GLN A 1 159 ? 7.080 -8.411 -18.501 1.00 93.62 159 GLN A C 1
ATOM 1214 O O . GLN A 1 159 ? 8.005 -7.995 -17.811 1.00 93.62 159 GLN A O 1
ATOM 1219 N N . THR A 1 160 ? 5.842 -8.505 -18.008 1.00 95.38 160 THR A N 1
ATOM 1220 C CA . THR A 1 160 ? 5.528 -8.196 -16.605 1.00 95.38 160 THR A CA 1
ATOM 1221 C C . THR A 1 160 ? 6.181 -9.198 -15.661 1.00 95.38 160 THR A C 1
ATOM 1223 O O . THR A 1 160 ? 6.747 -8.804 -14.641 1.00 95.38 160 THR A O 1
ATOM 1226 N N . LEU A 1 161 ? 6.150 -10.486 -16.011 1.00 95.88 161 LEU A N 1
ATOM 1227 C CA . LEU A 1 161 ? 6.803 -11.534 -15.232 1.00 95.88 161 LEU A CA 1
ATOM 1228 C C . LEU A 1 161 ? 8.327 -11.342 -15.169 1.00 95.88 161 LEU A C 1
ATOM 1230 O O . LEU A 1 161 ? 8.905 -11.493 -14.095 1.00 95.88 161 LEU A O 1
ATOM 1234 N N . GLU A 1 162 ? 8.962 -10.966 -16.281 1.00 95.06 162 GLU A N 1
ATOM 1235 C CA . GLU A 1 162 ? 10.394 -10.639 -16.339 1.00 95.06 162 GLU A CA 1
ATOM 1236 C C . GLU A 1 162 ? 10.745 -9.495 -15.380 1.00 95.06 162 GLU A C 1
ATOM 1238 O O . GLU A 1 162 ? 11.645 -9.650 -14.557 1.00 95.06 162 GLU A O 1
ATOM 1243 N N . ILE A 1 163 ? 9.967 -8.403 -15.384 1.00 96.62 163 ILE A N 1
ATOM 1244 C CA . ILE A 1 163 ? 10.160 -7.289 -14.442 1.00 96.62 163 ILE A CA 1
ATOM 1245 C C . ILE A 1 163 ? 10.048 -7.774 -12.990 1.00 96.62 163 ILE A C 1
ATOM 1247 O O . ILE A 1 163 ? 10.868 -7.407 -12.149 1.00 96.62 163 ILE A O 1
ATOM 1251 N N . ILE A 1 164 ? 9.053 -8.606 -12.670 1.00 97.12 164 ILE A N 1
ATOM 1252 C CA . ILE A 1 164 ? 8.859 -9.131 -11.309 1.00 97.12 164 ILE A CA 1
ATOM 1253 C C . ILE A 1 164 ? 10.068 -9.964 -10.861 1.00 97.12 164 ILE A C 1
ATOM 1255 O O . ILE A 1 164 ? 10.547 -9.795 -9.735 1.00 97.12 164 ILE A O 1
ATOM 1259 N N . ILE A 1 165 ? 10.570 -10.838 -11.737 1.00 95.94 165 ILE A N 1
ATOM 1260 C CA . ILE A 1 165 ? 11.745 -11.677 -11.475 1.00 95.94 165 ILE A CA 1
ATOM 1261 C C . ILE A 1 165 ? 12.987 -10.803 -11.277 1.00 95.94 165 ILE A C 1
ATOM 1263 O O . ILE A 1 165 ? 13.705 -10.981 -10.291 1.00 95.94 165 ILE A O 1
ATOM 1267 N N . ASP A 1 166 ? 13.208 -9.815 -12.145 1.00 96.31 166 ASP A N 1
ATOM 1268 C CA . ASP A 1 166 ? 14.329 -8.880 -12.040 1.00 96.31 166 ASP A CA 1
ATOM 1269 C C . ASP A 1 166 ? 14.301 -8.099 -10.725 1.00 96.31 166 ASP A C 1
ATOM 1271 O O . ASP A 1 166 ? 15.322 -7.988 -10.042 1.00 96.31 166 ASP A O 1
ATOM 1275 N N . MET A 1 167 ? 13.129 -7.603 -10.314 1.00 97.75 167 MET A N 1
ATOM 1276 C CA . MET A 1 167 ? 12.983 -6.890 -9.042 1.00 97.75 167 MET A CA 1
ATOM 1277 C C . MET A 1 167 ? 13.192 -7.813 -7.838 1.00 97.75 167 MET A C 1
ATOM 1279 O O . MET A 1 167 ? 13.729 -7.373 -6.817 1.00 97.75 167 MET A O 1
ATOM 1283 N N . SER A 1 168 ? 12.824 -9.093 -7.940 1.00 96.75 168 SER A N 1
ATOM 1284 C CA . SER A 1 168 ? 13.118 -10.080 -6.897 1.00 96.75 168 SER A CA 1
ATOM 1285 C C . SER A 1 168 ? 14.615 -10.368 -6.783 1.00 96.75 168 SER A C 1
ATOM 1287 O O . SER A 1 168 ? 15.170 -10.321 -5.683 1.00 96.75 168 SER A O 1
ATOM 1289 N N . ASN A 1 169 ? 15.297 -10.566 -7.913 1.00 95.38 169 ASN A N 1
ATOM 1290 C CA . ASN A 1 169 ? 16.746 -10.763 -7.961 1.00 95.38 169 ASN A CA 1
ATOM 1291 C C . ASN A 1 169 ? 17.494 -9.546 -7.395 1.00 95.38 169 ASN A C 1
ATOM 1293 O O . ASN A 1 169 ? 18.390 -9.697 -6.562 1.00 95.38 169 ASN A O 1
ATOM 1297 N N . LEU A 1 170 ? 17.078 -8.334 -7.780 1.00 95.88 170 LEU A N 1
ATOM 1298 C CA . LEU A 1 170 ? 17.628 -7.085 -7.255 1.00 95.88 170 LEU A CA 1
ATOM 1299 C C . LEU A 1 170 ? 17.432 -6.973 -5.737 1.00 95.88 170 LEU A C 1
ATOM 1301 O O . LEU A 1 170 ? 18.358 -6.601 -5.018 1.00 95.88 170 LEU A O 1
ATOM 1305 N N . THR A 1 171 ? 16.248 -7.340 -5.242 1.00 96.12 171 THR A N 1
ATOM 1306 C CA . THR A 1 171 ? 15.922 -7.344 -3.808 1.00 96.12 171 THR A CA 1
ATOM 1307 C C . THR A 1 171 ? 16.845 -8.278 -3.027 1.00 96.12 171 THR A C 1
ATOM 1309 O O . THR A 1 171 ? 17.418 -7.886 -2.004 1.00 96.12 171 THR A O 1
ATOM 1312 N N . GLN A 1 172 ? 17.041 -9.502 -3.519 1.00 94.38 172 GLN A N 1
ATOM 1313 C CA . GLN A 1 172 ? 17.936 -10.478 -2.899 1.00 94.38 172 GLN A CA 1
ATOM 1314 C C . GLN A 1 172 ? 19.387 -9.984 -2.909 1.00 94.38 172 GLN A C 1
ATOM 1316 O O . GLN A 1 172 ? 20.038 -9.975 -1.866 1.00 94.38 172 GLN A O 1
ATOM 1321 N N . ALA A 1 173 ? 19.889 -9.499 -4.046 1.00 93.62 173 ALA A N 1
ATOM 1322 C CA . ALA A 1 173 ? 21.257 -8.996 -4.143 1.00 93.62 173 ALA A CA 1
ATOM 1323 C C . ALA A 1 173 ? 21.510 -7.793 -3.221 1.00 93.62 173 ALA A C 1
ATOM 1325 O O . ALA A 1 173 ? 22.505 -7.773 -2.491 1.00 93.62 173 ALA A O 1
ATOM 1326 N N . PHE A 1 174 ? 20.589 -6.825 -3.198 1.00 93.81 174 PHE A N 1
ATOM 1327 C CA . PHE A 1 174 ? 20.684 -5.648 -2.335 1.00 93.81 174 PHE A CA 1
ATOM 1328 C C . PHE A 1 174 ? 20.729 -6.033 -0.852 1.00 93.81 174 PHE A C 1
ATOM 1330 O O . PHE A 1 174 ? 21.565 -5.533 -0.096 1.00 93.81 174 PHE A O 1
ATOM 1337 N N . THR A 1 175 ? 19.870 -6.959 -0.429 1.00 92.19 175 THR A N 1
ATOM 1338 C CA . THR A 1 175 ? 19.743 -7.352 0.983 1.00 92.19 175 THR A CA 1
ATOM 1339 C C . THR A 1 175 ? 20.845 -8.300 1.454 1.00 92.19 175 THR A C 1
ATOM 1341 O O . THR A 1 175 ? 21.263 -8.191 2.611 1.00 92.19 175 THR A O 1
ATOM 1344 N N . HIS A 1 176 ? 21.353 -9.185 0.589 1.00 89.81 176 HIS A N 1
ATOM 1345 C CA . HIS A 1 176 ? 22.492 -10.057 0.894 1.00 89.81 176 HIS A CA 1
ATOM 1346 C C . HIS A 1 176 ? 23.789 -9.265 1.054 1.00 89.81 176 HIS A C 1
ATOM 1348 O O . HIS A 1 176 ? 24.532 -9.494 2.008 1.00 89.81 176 HIS A O 1
ATOM 1354 N N . GLN A 1 177 ? 24.057 -8.294 0.177 1.00 85.50 177 GLN A N 1
ATOM 1355 C CA . GLN A 1 177 ? 25.307 -7.533 0.234 1.00 85.50 177 GLN A CA 1
ATOM 1356 C C . GLN A 1 177 ? 25.427 -6.701 1.522 1.00 85.50 177 GLN A C 1
ATOM 1358 O O . GLN A 1 177 ? 26.503 -6.638 2.116 1.00 85.50 177 GLN A O 1
ATOM 1363 N N . HIS A 1 178 ? 24.305 -6.171 2.021 1.00 83.00 178 HIS A N 1
ATOM 1364 C CA . HIS A 1 178 ? 24.248 -5.445 3.294 1.00 83.00 178 HIS A CA 1
ATOM 1365 C C . HIS A 1 178 ? 24.413 -6.339 4.537 1.00 83.00 178 HIS A C 1
ATOM 1367 O O . HIS A 1 178 ? 24.716 -5.824 5.609 1.00 83.00 178 HIS A O 1
ATOM 1373 N N . GLN A 1 179 ? 24.264 -7.667 4.431 1.00 81.19 179 GLN A N 1
ATOM 1374 C CA . GLN A 1 179 ? 24.605 -8.583 5.534 1.00 81.19 179 GLN A CA 1
ATOM 1375 C C . GLN A 1 179 ? 26.120 -8.793 5.659 1.00 81.19 179 GLN A C 1
ATOM 1377 O O . GLN A 1 179 ? 26.609 -9.100 6.742 1.00 81.19 179 GLN A O 1
ATOM 1382 N N . GLY A 1 180 ? 26.865 -8.618 4.564 1.00 71.62 180 GLY A N 1
ATOM 1383 C CA . GLY A 1 180 ? 28.301 -8.893 4.481 1.00 71.62 180 GLY A CA 1
ATOM 1384 C C . GLY A 1 180 ? 29.220 -7.728 4.859 1.00 71.62 180 GLY A C 1
ATOM 1385 O O . GLY A 1 180 ? 30.399 -7.785 4.532 1.00 71.62 180 GLY A O 1
ATOM 1386 N N . VAL A 1 181 ? 28.712 -6.660 5.494 1.00 72.19 181 VAL A N 1
ATOM 1387 C CA . VAL A 1 181 ? 29.455 -5.418 5.842 1.00 72.19 181 VAL A CA 1
ATOM 1388 C C . VAL A 1 181 ? 29.942 -4.613 4.619 1.00 72.19 181 VAL A C 1
ATOM 1390 O O . VAL A 1 181 ? 30.445 -3.500 4.750 1.00 72.19 181 VAL A O 1
ATOM 1393 N N . THR A 1 182 ? 29.754 -5.116 3.401 1.00 74.62 182 THR A N 1
ATOM 1394 C CA . THR A 1 182 ? 30.145 -4.420 2.173 1.00 74.62 182 THR A CA 1
ATOM 1395 C C . THR A 1 182 ? 29.017 -3.542 1.642 1.00 74.62 182 THR A C 1
ATOM 1397 O O . THR A 1 182 ? 27.859 -3.953 1.612 1.00 74.62 182 THR A O 1
ATOM 1400 N N . ASN A 1 183 ? 29.357 -2.346 1.158 1.00 81.75 183 ASN A N 1
ATOM 1401 C CA . ASN A 1 183 ? 28.402 -1.478 0.469 1.00 81.75 183 ASN A CA 1
ATOM 1402 C C . ASN A 1 183 ? 27.866 -2.160 -0.788 1.00 81.75 183 ASN A C 1
ATOM 1404 O O . ASN A 1 183 ? 28.648 -2.770 -1.514 1.00 81.75 183 ASN A O 1
ATOM 1408 N N . PHE A 1 184 ? 26.564 -2.018 -1.059 1.00 85.00 184 PHE A N 1
ATOM 1409 C CA . PHE A 1 184 ? 25.985 -2.493 -2.312 1.00 85.00 184 PHE A CA 1
ATOM 1410 C C . PHE A 1 184 ? 26.591 -1.761 -3.511 1.00 85.00 184 PHE A C 1
ATOM 1412 O O . PHE A 1 184 ? 26.548 -0.530 -3.581 1.00 85.00 184 PHE A O 1
ATOM 1419 N N . VAL A 1 185 ? 27.159 -2.535 -4.437 1.00 87.69 185 VAL A N 1
ATOM 1420 C CA . VAL A 1 185 ? 27.744 -2.043 -5.688 1.00 87.69 185 VAL A CA 1
ATOM 1421 C C . VAL A 1 185 ? 26.887 -2.592 -6.823 1.00 87.69 185 VAL A C 1
ATOM 1423 O O . VAL A 1 185 ? 26.933 -3.798 -7.076 1.00 87.69 185 VAL A O 1
ATOM 1426 N N . PRO A 1 186 ? 26.094 -1.746 -7.501 1.00 87.06 186 PRO A N 1
ATOM 1427 C CA . PRO A 1 186 ? 25.244 -2.217 -8.579 1.00 87.06 186 PRO A CA 1
ATOM 1428 C C . PRO A 1 186 ? 26.096 -2.785 -9.722 1.00 87.06 186 PRO A C 1
ATOM 1430 O O . PRO A 1 186 ? 27.012 -2.131 -10.223 1.00 87.06 186 PRO A O 1
ATOM 1433 N N . THR A 1 187 ? 25.796 -4.011 -10.143 1.00 90.06 187 THR A N 1
ATOM 1434 C CA . THR A 1 187 ? 26.451 -4.651 -11.288 1.00 90.06 187 THR A CA 1
ATOM 1435 C C . THR A 1 187 ? 26.013 -3.988 -12.606 1.00 90.06 187 THR A C 1
ATOM 1437 O O . THR A 1 187 ? 24.981 -3.305 -12.651 1.00 90.06 187 THR A O 1
ATOM 1440 N N . PRO A 1 188 ? 26.754 -4.186 -13.715 1.00 91.88 188 PRO A N 1
ATOM 1441 C CA . PRO A 1 188 ? 26.323 -3.725 -15.038 1.00 91.88 188 PRO A CA 1
ATOM 1442 C C . PRO A 1 188 ? 24.930 -4.240 -15.431 1.00 91.88 188 PRO A C 1
ATOM 1444 O O . PRO A 1 188 ? 24.163 -3.509 -16.048 1.00 91.88 188 PRO A O 1
ATOM 1447 N N . GLN A 1 189 ? 24.573 -5.450 -14.988 1.00 92.06 189 GLN A N 1
ATOM 1448 C CA . GLN A 1 189 ? 23.259 -6.054 -15.216 1.00 92.06 189 GLN A CA 1
ATOM 1449 C C . GLN A 1 189 ? 22.114 -5.202 -14.643 1.00 92.06 189 GLN A C 1
ATOM 1451 O O . GLN A 1 189 ? 21.112 -4.990 -15.316 1.00 92.06 189 GLN A O 1
ATOM 1456 N N . TYR A 1 190 ? 22.250 -4.655 -13.430 1.00 91.19 190 TYR A N 1
ATOM 1457 C CA . TYR A 1 190 ? 21.185 -3.827 -12.844 1.00 91.19 190 TYR A CA 1
ATOM 1458 C C . TYR A 1 190 ? 21.033 -2.476 -13.551 1.00 91.19 190 TYR A C 1
ATOM 1460 O O . TYR A 1 190 ? 19.920 -1.970 -13.685 1.00 91.19 190 TYR A O 1
ATOM 1468 N N . HIS A 1 191 ? 22.128 -1.915 -14.069 1.00 90.50 191 HIS A N 1
ATOM 1469 C CA . HIS A 1 191 ? 22.067 -0.714 -14.905 1.00 90.50 191 HIS A CA 1
ATOM 1470 C C . HIS A 1 191 ? 21.393 -0.984 -16.254 1.00 90.50 191 HIS A C 1
ATOM 1472 O O . HIS A 1 191 ? 20.695 -0.113 -16.781 1.00 90.50 191 HIS A O 1
ATOM 1478 N N . GLU A 1 192 ? 21.584 -2.180 -16.811 1.00 91.81 192 GLU A N 1
ATOM 1479 C CA . GLU A 1 192 ? 20.894 -2.622 -18.019 1.00 91.81 192 GLU A CA 1
ATOM 1480 C C . GLU A 1 192 ? 19.391 -2.782 -17.771 1.00 91.81 192 GLU A C 1
ATOM 1482 O O . GLU A 1 192 ? 18.610 -2.211 -18.529 1.00 91.81 192 GLU A O 1
ATOM 1487 N N . ILE A 1 193 ? 18.989 -3.425 -16.667 1.00 91.88 193 ILE A N 1
ATOM 1488 C CA . ILE A 1 193 ? 17.579 -3.523 -16.243 1.00 91.88 193 ILE A CA 1
ATOM 1489 C C . ILE A 1 193 ? 16.963 -2.126 -16.102 1.00 91.88 193 ILE A C 1
ATOM 1491 O O . ILE A 1 193 ? 15.911 -1.847 -16.675 1.00 91.88 193 ILE A O 1
ATOM 1495 N N . TYR A 1 194 ? 17.639 -1.205 -15.408 1.00 92.25 194 TYR A N 1
ATOM 1496 C CA . TYR A 1 194 ? 17.172 0.176 -15.266 1.00 92.25 194 TYR A CA 1
ATOM 1497 C C . TYR A 1 194 ? 17.020 0.888 -16.621 1.00 92.25 194 TYR A C 1
ATOM 1499 O O . TYR A 1 194 ? 16.004 1.532 -16.891 1.00 92.25 194 TYR A O 1
ATOM 1507 N N . SER A 1 195 ? 18.006 0.731 -17.508 1.00 90.88 195 SER A N 1
ATOM 1508 C CA . SER A 1 195 ? 17.969 1.302 -18.859 1.00 90.88 195 SER A CA 1
ATOM 1509 C C . SER A 1 195 ? 16.839 0.708 -19.700 1.00 90.88 195 SER A C 1
ATOM 1511 O O . SER A 1 195 ? 16.192 1.430 -20.458 1.00 90.88 195 SER A O 1
ATOM 1513 N N . HIS A 1 196 ? 16.589 -0.594 -19.565 1.00 90.94 196 HIS A N 1
ATOM 1514 C CA . HIS A 1 196 ? 15.508 -1.299 -20.240 1.00 90.94 196 HIS A CA 1
ATOM 1515 C C . HIS A 1 196 ? 14.138 -0.797 -19.767 1.00 90.94 196 HIS A C 1
ATOM 1517 O O . HIS A 1 196 ? 13.311 -0.419 -20.598 1.00 90.94 196 HIS A O 1
ATOM 1523 N N . LEU A 1 197 ? 13.924 -0.680 -18.451 1.00 91.50 197 LEU A N 1
ATOM 1524 C CA . LEU A 1 197 ? 12.693 -0.129 -17.868 1.00 91.50 197 LEU A CA 1
ATOM 1525 C C . LEU A 1 197 ? 12.409 1.300 -18.351 1.00 91.50 197 LEU A C 1
ATOM 1527 O O . LEU A 1 197 ? 11.257 1.640 -18.620 1.00 91.50 197 LEU A O 1
ATOM 1531 N N . HIS A 1 198 ? 13.451 2.125 -18.488 1.00 87.62 198 HIS A N 1
ATOM 1532 C CA . HIS A 1 198 ? 13.326 3.509 -18.948 1.00 87.62 198 HIS A CA 1
ATOM 1533 C C . HIS A 1 198 ? 13.042 3.621 -20.456 1.00 87.62 198 HIS A C 1
ATOM 1535 O O . HIS A 1 198 ? 12.344 4.540 -20.882 1.00 87.62 198 HIS A O 1
ATOM 1541 N N . ARG A 1 199 ? 13.610 2.735 -21.284 1.00 86.38 199 ARG A N 1
ATOM 1542 C CA . ARG A 1 199 ? 13.416 2.751 -22.750 1.00 86.38 199 ARG A CA 1
ATOM 1543 C C . ARG A 1 199 ? 12.153 2.037 -23.204 1.00 86.38 199 ARG A C 1
ATOM 1545 O O . ARG A 1 199 ? 11.718 2.261 -24.331 1.00 86.38 199 ARG A O 1
ATOM 1552 N N . SER A 1 200 ? 11.616 1.158 -22.366 1.00 82.94 200 SER A N 1
ATOM 1553 C CA . SER A 1 200 ? 10.379 0.444 -22.653 1.00 82.94 200 SER A CA 1
ATOM 1554 C C . SER A 1 200 ? 9.276 1.463 -22.956 1.00 82.94 200 SER A C 1
ATOM 1556 O O . SER A 1 200 ? 9.101 2.401 -22.170 1.00 82.94 200 SER A O 1
ATOM 1558 N N . PRO A 1 201 ? 8.576 1.336 -24.098 1.00 74.88 201 PRO A N 1
ATOM 1559 C CA . PRO A 1 201 ? 7.521 2.270 -24.453 1.00 74.88 201 PRO A CA 1
ATOM 1560 C C . PRO A 1 201 ? 6.456 2.248 -23.358 1.00 74.88 201 PRO A C 1
ATOM 1562 O O . PRO A 1 201 ? 6.080 1.175 -22.886 1.00 74.88 201 PRO A O 1
ATOM 1565 N N . SER A 1 202 ? 5.979 3.429 -22.954 1.00 70.75 202 SER A N 1
ATOM 1566 C CA . SER A 1 202 ? 4.775 3.498 -22.125 1.00 70.75 202 SER A CA 1
ATOM 1567 C C . SER A 1 202 ? 3.655 2.780 -22.873 1.00 70.75 202 SER A C 1
ATOM 1569 O O . SER A 1 202 ? 3.557 2.907 -24.101 1.00 70.75 202 SER A O 1
ATOM 1571 N N . ALA A 1 203 ? 2.873 1.973 -22.158 1.00 66.06 203 ALA A N 1
ATOM 1572 C CA . ALA A 1 203 ? 1.804 1.178 -22.740 1.00 66.06 203 ALA A CA 1
ATOM 1573 C C . ALA A 1 203 ? 0.704 2.100 -23.295 1.00 66.06 203 ALA A C 1
ATOM 1575 O O . ALA A 1 203 ? -0.297 2.362 -22.641 1.00 66.06 203 ALA A O 1
AT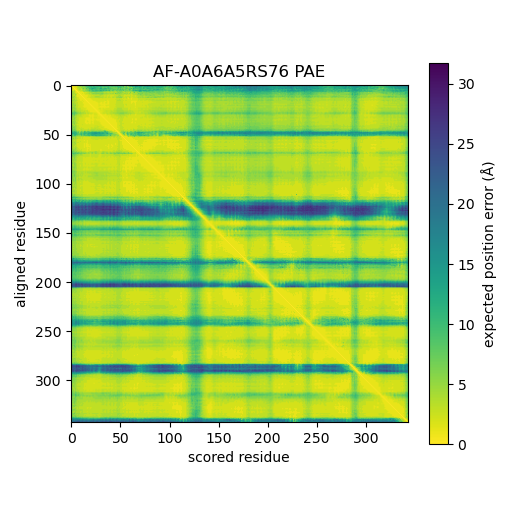OM 1576 N N . GLN A 1 204 ? 0.888 2.600 -24.519 1.00 58.56 204 GLN A N 1
ATOM 1577 C CA . GLN A 1 204 ? -0.144 3.350 -25.235 1.00 58.56 204 GLN A CA 1
ATOM 1578 C C . GLN A 1 204 ? -1.345 2.456 -25.580 1.00 58.56 204 GLN A C 1
ATOM 1580 O O . GLN A 1 204 ? -2.432 2.984 -25.778 1.00 58.56 204 GLN A O 1
ATOM 1585 N N . ASP A 1 205 ? -1.169 1.125 -25.571 1.00 63.09 205 ASP A N 1
ATOM 1586 C CA . ASP A 1 205 ? -2.233 0.142 -25.776 1.00 63.09 205 ASP A CA 1
ATOM 1587 C C . ASP A 1 205 ? -2.172 -1.032 -24.757 1.00 63.09 205 ASP A C 1
ATOM 1589 O O . ASP A 1 205 ? -1.406 -1.987 -24.893 1.00 63.09 205 ASP A O 1
ATOM 1593 N N . ILE A 1 206 ? -3.082 -0.955 -23.774 1.00 73.06 206 ILE A N 1
ATOM 1594 C CA . ILE A 1 206 ? -3.858 -2.032 -23.109 1.00 73.06 206 ILE A CA 1
ATOM 1595 C C . ILE A 1 206 ? -3.334 -2.667 -21.800 1.00 73.06 206 ILE A C 1
ATOM 1597 O O . ILE A 1 206 ? -4.167 -2.932 -20.930 1.00 73.06 206 ILE A O 1
ATOM 1601 N N . ASP A 1 207 ? -2.036 -2.891 -21.568 1.00 92.06 207 ASP A N 1
ATOM 1602 C CA . ASP A 1 207 ? -1.601 -3.572 -20.323 1.00 92.06 207 ASP A CA 1
ATOM 1603 C C . ASP A 1 207 ? -1.243 -2.591 -19.186 1.00 92.06 207 ASP A C 1
ATOM 1605 O O . ASP A 1 207 ? -0.079 -2.323 -18.885 1.00 92.06 207 ASP A O 1
ATOM 1609 N N . TRP A 1 208 ? -2.270 -2.052 -18.522 1.00 94.88 208 TRP A N 1
ATOM 1610 C CA . TRP A 1 208 ? -2.098 -1.159 -17.367 1.00 94.88 208 TRP A CA 1
ATOM 1611 C C . TRP A 1 208 ? -1.461 -1.845 -16.148 1.00 94.88 208 TRP A C 1
ATOM 1613 O O . TRP A 1 208 ? -0.837 -1.172 -15.322 1.00 94.88 208 TRP A O 1
ATOM 1623 N N . ILE A 1 209 ? -1.568 -3.176 -16.031 1.00 96.00 209 ILE A N 1
ATOM 1624 C CA . ILE A 1 209 ? -0.881 -3.944 -14.980 1.00 96.00 209 ILE A CA 1
ATOM 1625 C C . ILE A 1 209 ? 0.623 -3.957 -15.259 1.00 96.00 209 ILE A C 1
ATOM 1627 O O . ILE A 1 209 ? 1.418 -3.704 -14.345 1.00 96.00 209 ILE A O 1
ATOM 1631 N N . HIS A 1 210 ? 1.016 -4.195 -16.513 1.00 95.31 210 HIS A N 1
ATOM 1632 C CA . HIS A 1 210 ? 2.406 -4.074 -16.945 1.00 95.31 210 HIS A CA 1
ATOM 1633 C C . HIS A 1 210 ? 2.953 -2.679 -16.656 1.00 95.31 210 HIS A C 1
ATOM 1635 O O . HIS A 1 210 ? 3.988 -2.557 -16.004 1.00 95.31 210 HIS A O 1
ATOM 1641 N N . GLU A 1 211 ? 2.243 -1.628 -17.076 1.00 95.38 211 GLU A N 1
ATOM 1642 C CA . GLU A 1 211 ? 2.709 -0.250 -16.900 1.00 95.38 211 GLU A CA 1
ATOM 1643 C C . GLU A 1 211 ? 2.847 0.127 -15.421 1.00 95.38 211 GLU A C 1
ATOM 1645 O O . GLU A 1 211 ? 3.872 0.672 -15.006 1.00 95.38 211 GLU A O 1
ATOM 1650 N N . SER A 1 212 ? 1.872 -0.253 -14.591 1.00 97.38 212 SER A N 1
ATOM 1651 C CA . SER A 1 212 ? 1.939 -0.061 -13.138 1.00 97.38 212 SER A CA 1
ATOM 1652 C C . SER A 1 212 ? 3.150 -0.773 -12.525 1.00 97.38 212 SER A C 1
ATOM 1654 O O . SER A 1 212 ? 3.874 -0.209 -11.702 1.00 97.38 212 SER A O 1
ATOM 1656 N N . THR A 1 213 ? 3.412 -2.010 -12.958 1.00 97.69 213 THR A N 1
ATOM 1657 C CA . THR A 1 213 ? 4.557 -2.809 -12.496 1.00 97.69 213 THR A CA 1
ATOM 1658 C C . THR A 1 213 ? 5.879 -2.185 -12.945 1.00 97.69 213 THR A C 1
ATOM 1660 O O . THR A 1 213 ? 6.805 -2.059 -12.143 1.00 97.69 213 THR A O 1
ATOM 1663 N N . ARG A 1 214 ? 5.963 -1.736 -14.201 1.00 96.75 214 ARG A N 1
ATOM 1664 C CA . ARG A 1 214 ? 7.143 -1.098 -14.795 1.00 96.75 214 ARG A CA 1
ATOM 1665 C C . ARG A 1 214 ? 7.487 0.218 -14.103 1.00 96.75 214 ARG A C 1
ATOM 1667 O O . ARG A 1 214 ? 8.649 0.441 -13.769 1.00 96.75 214 ARG A O 1
ATOM 1674 N N . LEU A 1 215 ? 6.500 1.077 -13.851 1.00 96.94 215 LEU A N 1
ATOM 1675 C CA . LEU A 1 215 ? 6.702 2.365 -13.182 1.00 96.94 215 LEU A CA 1
ATOM 1676 C C . LEU A 1 215 ? 7.119 2.182 -11.715 1.00 96.94 215 LEU A C 1
ATOM 1678 O O . LEU A 1 215 ? 8.050 2.844 -11.257 1.00 96.94 215 LEU A O 1
ATOM 1682 N N . ALA A 1 216 ? 6.514 1.233 -10.992 1.00 98.38 216 ALA A N 1
ATOM 1683 C CA . ALA A 1 216 ? 6.962 0.878 -9.645 1.00 98.38 216 ALA A CA 1
ATOM 1684 C C . ALA A 1 216 ? 8.390 0.307 -9.650 1.00 98.38 216 ALA A C 1
ATOM 1686 O O . ALA A 1 216 ? 9.211 0.699 -8.818 1.00 98.38 216 ALA A O 1
ATOM 1687 N N . ALA A 1 217 ? 8.717 -0.557 -10.618 1.00 98.12 217 ALA A N 1
ATOM 1688 C CA . ALA A 1 217 ? 10.062 -1.098 -10.804 1.00 98.12 217 ALA A CA 1
ATOM 1689 C C . ALA A 1 217 ? 11.085 0.001 -11.110 1.00 98.12 217 ALA A C 1
ATOM 1691 O O . ALA A 1 217 ? 12.208 -0.062 -10.613 1.00 98.12 217 ALA A O 1
ATOM 1692 N N . LEU A 1 218 ? 10.703 1.029 -11.871 1.00 97.19 218 LEU A N 1
ATOM 1693 C CA . LEU A 1 218 ? 11.560 2.172 -12.176 1.00 97.19 218 LEU A CA 1
ATOM 1694 C C . LEU A 1 218 ? 11.910 2.960 -10.905 1.00 97.19 218 LEU A C 1
ATOM 1696 O O . LEU A 1 218 ? 13.091 3.201 -10.655 1.00 97.19 218 LEU A O 1
ATOM 1700 N N . ILE A 1 219 ? 10.913 3.288 -10.070 1.00 97.81 219 ILE A N 1
ATOM 1701 C CA . ILE A 1 219 ? 11.127 3.944 -8.765 1.00 97.81 219 ILE A CA 1
ATOM 1702 C C . ILE A 1 219 ? 12.026 3.074 -7.881 1.00 97.81 219 ILE A C 1
ATOM 1704 O O . ILE A 1 219 ? 13.007 3.551 -7.310 1.00 97.81 219 ILE A O 1
ATOM 1708 N N . TYR A 1 220 ? 11.693 1.789 -7.777 1.00 98.12 220 TYR A N 1
ATOM 1709 C CA . TYR A 1 220 ? 12.371 0.842 -6.901 1.00 98.12 220 TYR A CA 1
ATOM 1710 C C . TYR A 1 220 ? 13.841 0.638 -7.289 1.00 98.12 220 TYR A C 1
ATOM 1712 O O . TYR A 1 220 ? 14.738 0.747 -6.453 1.00 98.12 220 TYR A O 1
ATOM 1720 N N . THR A 1 221 ? 14.095 0.415 -8.577 1.00 97.38 221 THR A N 1
ATOM 1721 C CA . THR A 1 221 ? 15.441 0.217 -9.123 1.00 97.38 221 THR A CA 1
ATOM 1722 C C . THR A 1 221 ? 16.273 1.483 -9.003 1.00 97.38 221 THR A C 1
ATOM 1724 O O . THR A 1 221 ? 17.428 1.406 -8.591 1.00 97.38 221 THR A O 1
ATOM 1727 N N . HIS A 1 222 ? 15.696 2.652 -9.306 1.00 96.38 222 HIS A N 1
ATOM 1728 C CA . HIS A 1 222 ? 16.401 3.920 -9.149 1.00 96.38 222 HIS A CA 1
ATOM 1729 C C . HIS A 1 222 ? 16.834 4.138 -7.696 1.00 96.38 222 HIS A C 1
ATOM 1731 O O . HIS A 1 222 ? 17.996 4.454 -7.440 1.00 96.38 222 HIS A O 1
ATOM 1737 N N . ALA A 1 223 ? 15.918 3.924 -6.747 1.00 96.50 223 ALA A N 1
ATOM 1738 C CA . ALA A 1 223 ? 16.199 4.067 -5.324 1.00 96.50 223 ALA A CA 1
ATOM 1739 C C . ALA A 1 223 ? 17.366 3.165 -4.887 1.00 96.50 223 ALA A C 1
ATOM 1741 O O . ALA A 1 223 ? 18.309 3.643 -4.261 1.00 96.50 223 ALA A O 1
ATOM 1742 N N . ILE A 1 224 ? 17.358 1.891 -5.296 1.00 95.81 224 ILE A N 1
ATOM 1743 C CA . ILE A 1 224 ? 18.404 0.917 -4.950 1.00 95.81 224 ILE A CA 1
ATOM 1744 C C . ILE A 1 224 ? 19.748 1.219 -5.626 1.00 95.81 224 ILE A C 1
ATOM 1746 O O . ILE A 1 224 ? 20.782 1.203 -4.959 1.00 95.81 224 ILE A O 1
ATOM 1750 N N . ILE A 1 225 ? 19.765 1.485 -6.935 1.00 94.31 225 ILE A N 1
ATOM 1751 C CA . ILE A 1 225 ? 21.011 1.706 -7.688 1.00 94.31 225 ILE A CA 1
ATOM 1752 C C . ILE A 1 225 ? 21.695 2.997 -7.239 1.00 94.31 225 ILE A C 1
ATOM 1754 O O . ILE A 1 225 ? 22.913 3.021 -7.055 1.00 94.31 225 ILE A O 1
ATOM 1758 N N . HIS A 1 226 ? 20.916 4.062 -7.050 1.00 93.38 226 HIS A N 1
ATOM 1759 C CA . HIS A 1 226 ? 21.438 5.379 -6.696 1.00 93.38 226 HIS A CA 1
ATOM 1760 C C . HIS A 1 226 ? 21.481 5.633 -5.187 1.00 93.38 226 HIS A C 1
ATOM 1762 O O . HIS A 1 226 ? 21.909 6.710 -4.782 1.00 93.38 226 HIS A O 1
ATOM 1768 N N . HIS A 1 227 ? 21.076 4.662 -4.359 1.00 92.75 227 HIS A N 1
ATOM 1769 C CA . HIS A 1 227 ? 21.006 4.789 -2.896 1.00 92.75 227 HIS A CA 1
ATOM 1770 C C . HIS A 1 227 ? 20.197 6.014 -2.442 1.00 92.75 227 HIS A C 1
ATOM 1772 O O . HIS A 1 227 ? 20.588 6.743 -1.533 1.00 92.75 227 HIS A O 1
ATOM 1778 N N . THR A 1 228 ? 19.065 6.259 -3.100 1.00 94.44 228 THR A N 1
ATOM 1779 C CA . THR A 1 228 ? 18.163 7.376 -2.791 1.00 94.44 228 THR A CA 1
ATOM 1780 C C . THR A 1 228 ? 16.875 6.873 -2.147 1.00 94.44 228 THR A C 1
ATOM 1782 O O . THR A 1 228 ? 16.530 5.695 -2.225 1.00 94.44 228 THR A O 1
ATOM 1785 N N . THR A 1 229 ? 16.129 7.770 -1.505 1.00 94.69 229 THR A N 1
ATOM 1786 C CA . THR A 1 229 ? 14.800 7.434 -0.975 1.00 94.69 229 THR A CA 1
ATOM 1787 C C . THR A 1 229 ? 13.799 7.192 -2.111 1.00 94.69 229 THR A C 1
ATOM 1789 O O . THR A 1 229 ? 13.930 7.767 -3.195 1.00 94.69 229 THR A O 1
ATOM 1792 N N . PHE A 1 230 ? 12.736 6.419 -1.854 1.00 95.81 230 PHE A N 1
ATOM 1793 C CA . PHE A 1 230 ? 11.661 6.227 -2.841 1.00 95.81 230 PHE A CA 1
ATOM 1794 C C . PHE A 1 230 ? 11.020 7.545 -3.283 1.00 95.81 230 PHE A C 1
ATOM 1796 O O . PHE A 1 230 ? 10.663 7.694 -4.445 1.00 95.81 230 PHE A O 1
ATOM 1803 N N . THR A 1 231 ? 10.920 8.525 -2.385 1.00 94.94 231 THR A N 1
ATOM 1804 C CA . THR A 1 231 ? 10.423 9.865 -2.713 1.00 94.94 231 THR A CA 1
ATOM 1805 C C . THR A 1 231 ? 11.305 10.561 -3.743 1.00 94.94 231 THR A C 1
ATOM 1807 O O . THR A 1 231 ? 10.790 11.100 -4.718 1.00 94.94 231 THR A O 1
ATOM 1810 N N . SER A 1 232 ? 12.626 10.551 -3.544 1.00 94.38 232 SER A N 1
ATOM 1811 C CA . SER A 1 232 ? 13.566 11.157 -4.493 1.00 94.38 232 SER A CA 1
ATOM 1812 C C . SER A 1 232 ? 13.474 10.471 -5.859 1.00 94.38 232 SER A C 1
ATOM 1814 O O . SER A 1 232 ? 13.279 11.132 -6.877 1.00 94.38 232 SER A O 1
ATOM 1816 N N . ALA A 1 233 ? 13.496 9.135 -5.859 1.00 95.81 233 ALA A N 1
ATOM 1817 C CA . ALA A 1 233 ? 13.389 8.320 -7.063 1.00 95.81 233 ALA A CA 1
ATOM 1818 C C . ALA A 1 233 ? 12.079 8.548 -7.840 1.00 95.81 233 ALA A C 1
ATOM 1820 O O . ALA A 1 233 ? 12.067 8.532 -9.068 1.00 95.81 233 ALA A O 1
ATOM 1821 N N . ALA A 1 234 ? 10.965 8.779 -7.146 1.00 95.94 234 ALA A N 1
ATOM 1822 C CA . ALA A 1 234 ? 9.665 8.941 -7.788 1.00 95.94 234 ALA A CA 1
ATOM 1823 C C . ALA A 1 234 ? 9.405 10.352 -8.344 1.00 95.94 234 ALA A C 1
ATOM 1825 O O . ALA A 1 234 ? 8.502 10.522 -9.165 1.00 95.94 234 ALA A O 1
ATOM 1826 N N . ASN A 1 235 ? 10.199 11.346 -7.932 1.00 93.56 235 ASN A N 1
ATOM 1827 C CA . ASN A 1 235 ? 10.097 12.738 -8.384 1.00 93.56 235 ASN A CA 1
ATOM 1828 C C . ASN A 1 235 ? 10.900 13.038 -9.661 1.00 93.56 235 ASN A C 1
ATOM 1830 O O . ASN A 1 235 ? 10.928 14.180 -10.119 1.00 93.56 235 ASN A O 1
ATOM 1834 N N . ILE A 1 236 ? 11.542 12.031 -10.255 1.00 92.06 236 ILE A N 1
ATOM 1835 C CA . ILE A 1 236 ? 12.236 12.163 -11.538 1.00 92.06 236 ILE A CA 1
ATOM 1836 C C . ILE A 1 236 ? 11.221 12.500 -12.634 1.00 92.06 236 ILE A C 1
ATOM 1838 O O . ILE A 1 236 ? 10.099 11.986 -12.639 1.00 92.06 236 ILE A O 1
ATOM 1842 N N . SER A 1 237 ? 11.619 13.365 -13.570 1.00 89.44 237 SER A N 1
ATOM 1843 C CA . SER A 1 237 ? 10.793 13.711 -14.725 1.00 89.44 237 SER A CA 1
ATOM 1844 C C . SER A 1 237 ? 10.520 12.484 -15.595 1.00 89.44 237 SER A C 1
ATOM 1846 O O . SER A 1 237 ? 11.435 11.777 -16.011 1.00 89.44 237 SER A O 1
ATOM 1848 N N . HIS A 1 238 ? 9.248 12.272 -15.900 1.00 86.75 238 HIS A N 1
ATOM 1849 C CA . HIS A 1 238 ? 8.734 11.229 -16.765 1.00 86.75 238 HIS A CA 1
ATOM 1850 C C . HIS A 1 238 ? 8.017 11.876 -17.950 1.00 86.75 238 HIS A C 1
ATOM 1852 O O . HIS A 1 238 ? 7.175 12.756 -17.765 1.00 86.75 238 HIS A O 1
ATOM 1858 N N . GLN A 1 239 ? 8.373 11.462 -19.165 1.00 84.44 239 GLN A N 1
ATOM 1859 C CA . GLN A 1 239 ? 7.675 11.888 -20.374 1.00 84.44 239 GLN A CA 1
ATOM 1860 C C . GLN A 1 239 ? 6.526 10.928 -20.641 1.00 84.44 239 GLN A C 1
ATOM 1862 O O . GLN A 1 239 ? 6.745 9.812 -21.105 1.00 84.44 239 GLN A O 1
ATOM 1867 N N . ASP A 1 240 ? 5.314 11.382 -20.350 1.00 78.38 240 ASP A N 1
A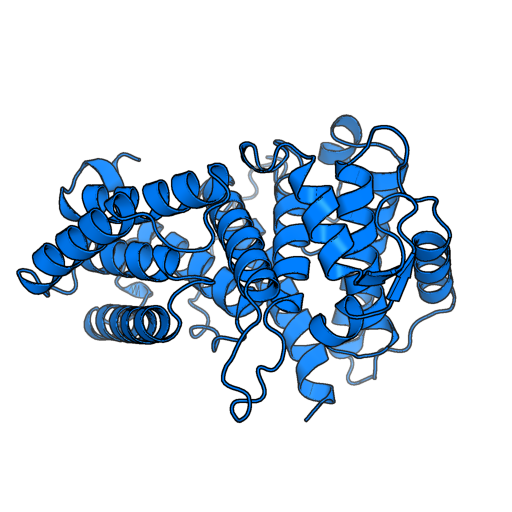TOM 1868 C CA . ASP A 1 240 ? 4.096 10.668 -20.691 1.00 78.38 240 ASP A CA 1
ATOM 1869 C C . ASP A 1 240 ? 3.567 11.185 -22.044 1.00 78.38 240 ASP A C 1
ATOM 1871 O O . ASP A 1 240 ? 3.427 12.401 -22.222 1.00 78.38 240 ASP A O 1
ATOM 1875 N N . PRO A 1 241 ? 3.261 10.309 -23.017 1.00 74.62 241 PRO A N 1
ATOM 1876 C CA . PRO A 1 241 ? 2.747 10.737 -24.318 1.00 74.62 241 PRO A CA 1
ATOM 1877 C C . PRO A 1 241 ? 1.404 11.479 -24.251 1.00 74.62 241 PRO A C 1
ATOM 1879 O O . PRO A 1 241 ? 1.087 12.258 -25.147 1.00 74.62 241 PRO A O 1
ATOM 1882 N N . THR A 1 242 ? 0.611 11.211 -23.215 1.00 76.62 242 THR A N 1
ATOM 1883 C CA . THR A 1 242 ? -0.739 11.746 -23.006 1.00 76.62 242 THR A CA 1
ATOM 1884 C C . THR A 1 242 ? -0.749 12.927 -22.039 1.00 76.62 242 THR A C 1
ATOM 1886 O O . THR A 1 242 ? -1.472 13.895 -22.268 1.00 76.62 242 THR A O 1
ATOM 1889 N N . MET A 1 243 ? 0.078 12.883 -20.988 1.00 74.88 243 MET A N 1
ATOM 1890 C CA . MET A 1 243 ? 0.104 13.897 -19.925 1.00 74.88 243 MET A CA 1
ATOM 1891 C C . MET A 1 243 ? 1.268 14.893 -20.028 1.00 74.88 243 MET A C 1
ATOM 1893 O O . MET A 1 243 ? 1.311 15.872 -19.283 1.00 74.88 243 MET A O 1
ATOM 1897 N N . GLY A 1 244 ? 2.206 14.685 -20.953 1.00 83.25 244 GLY A N 1
ATOM 1898 C CA . GLY A 1 244 ? 3.407 15.505 -21.081 1.00 83.25 244 GLY A CA 1
ATOM 1899 C C . GLY A 1 244 ? 4.434 15.215 -19.982 1.00 83.25 244 GLY A C 1
ATOM 1900 O O . GLY A 1 244 ? 4.578 14.085 -19.520 1.00 83.25 244 GLY A O 1
ATOM 1901 N N . ASN A 1 245 ? 5.191 16.236 -19.570 1.00 87.12 245 ASN A N 1
ATOM 1902 C CA . ASN A 1 245 ? 6.184 16.084 -18.505 1.00 87.12 245 ASN A CA 1
ATOM 1903 C C . ASN A 1 245 ? 5.491 15.995 -17.140 1.00 87.12 245 ASN A C 1
ATOM 1905 O O . ASN A 1 245 ? 4.928 16.978 -16.660 1.00 87.12 245 ASN A O 1
ATOM 1909 N N . THR A 1 246 ? 5.599 14.839 -16.495 1.00 92.69 246 THR A N 1
ATOM 1910 C CA . THR A 1 246 ? 5.084 14.589 -15.146 1.00 92.69 246 THR A CA 1
ATOM 1911 C C . THR A 1 246 ? 6.140 13.900 -14.277 1.00 92.69 246 THR A C 1
ATOM 1913 O O . THR A 1 246 ? 7.291 13.776 -14.691 1.00 92.69 246 THR A O 1
ATOM 1916 N N . THR A 1 247 ? 5.810 13.495 -13.052 1.00 94.38 247 THR A N 1
ATOM 1917 C CA . THR A 1 247 ? 6.694 12.663 -12.219 1.00 94.38 247 THR A CA 1
ATOM 1918 C C . THR A 1 247 ? 6.370 11.184 -12.403 1.00 94.38 247 THR A C 1
ATOM 1920 O O . THR A 1 247 ? 5.231 10.823 -12.712 1.00 94.38 247 THR A O 1
ATOM 1923 N N . VAL A 1 248 ? 7.345 10.302 -12.162 1.00 95.62 248 VAL A N 1
ATOM 1924 C CA . VAL A 1 248 ? 7.109 8.845 -12.195 1.00 95.62 248 VAL A CA 1
ATOM 1925 C C . VAL A 1 248 ? 6.010 8.443 -11.202 1.00 95.62 248 VAL A C 1
ATOM 1927 O O . VAL A 1 248 ? 5.200 7.571 -11.507 1.00 95.62 248 VAL A O 1
ATOM 1930 N N . LEU A 1 249 ? 5.921 9.110 -10.044 1.00 96.56 249 LEU A N 1
ATOM 1931 C CA . LEU A 1 249 ? 4.853 8.866 -9.069 1.00 96.56 249 LEU A CA 1
ATOM 1932 C C . LEU A 1 249 ? 3.456 9.157 -9.632 1.00 96.56 249 LEU A C 1
ATOM 1934 O O . LEU A 1 249 ? 2.520 8.397 -9.390 1.00 96.56 249 LEU A O 1
ATOM 1938 N N . HIS A 1 250 ? 3.305 10.264 -10.361 1.00 95.38 250 HIS A N 1
ATOM 1939 C CA . HIS A 1 250 ? 2.019 10.623 -10.944 1.00 95.38 250 HIS A CA 1
ATOM 1940 C C . HIS A 1 250 ? 1.622 9.677 -12.072 1.00 95.38 250 HIS A C 1
ATOM 1942 O O . HIS A 1 250 ? 0.478 9.227 -12.101 1.00 95.38 250 HIS A O 1
ATOM 1948 N N . ALA A 1 251 ? 2.577 9.324 -12.935 1.00 95.06 251 ALA A N 1
ATOM 1949 C CA . ALA A 1 251 ? 2.371 8.305 -13.956 1.00 95.06 251 ALA A CA 1
ATOM 1950 C C . ALA A 1 251 ? 1.954 6.967 -13.321 1.00 95.06 251 ALA A C 1
ATOM 1952 O O . ALA A 1 251 ? 1.019 6.330 -13.795 1.00 95.06 251 ALA A O 1
ATOM 1953 N N . LEU A 1 252 ? 2.578 6.574 -12.201 1.00 97.06 252 LEU A N 1
ATOM 1954 C CA . LEU A 1 252 ? 2.228 5.342 -11.492 1.00 97.06 252 LEU A CA 1
ATOM 1955 C C . LEU A 1 252 ? 0.802 5.386 -10.934 1.00 97.06 252 LEU A C 1
ATOM 1957 O O . LEU A 1 252 ? 0.068 4.414 -11.084 1.00 97.06 252 LEU A O 1
ATOM 1961 N N . LEU A 1 253 ? 0.403 6.495 -10.301 1.00 96.56 253 LEU A N 1
ATOM 1962 C CA . LEU A 1 253 ? -0.970 6.654 -9.816 1.00 96.56 253 LEU A CA 1
ATOM 1963 C C . LEU A 1 253 ? -1.965 6.514 -10.975 1.00 96.56 253 LEU A C 1
ATOM 1965 O O . LEU A 1 253 ? -2.923 5.758 -10.854 1.00 96.56 253 LEU A O 1
ATOM 1969 N N . SER A 1 254 ? -1.709 7.211 -12.086 1.00 94.94 254 SER A N 1
ATOM 1970 C CA . SER A 1 254 ? -2.549 7.153 -13.285 1.00 94.94 254 SER A CA 1
ATOM 1971 C C . SER A 1 254 ? -2.653 5.724 -13.822 1.00 94.94 254 SER A C 1
ATOM 1973 O O . SER A 1 254 ? -3.755 5.228 -14.033 1.00 94.94 254 SER A O 1
ATOM 1975 N N . ALA A 1 255 ? -1.530 5.014 -13.969 1.00 95.25 255 ALA A N 1
ATOM 1976 C CA . ALA A 1 255 ? -1.522 3.641 -14.466 1.00 95.25 255 ALA A CA 1
ATOM 1977 C C . ALA A 1 255 ? -2.329 2.689 -13.568 1.00 95.25 255 ALA A C 1
ATOM 1979 O O . ALA A 1 255 ? -3.109 1.889 -14.081 1.00 95.25 255 ALA A O 1
ATOM 1980 N N . VAL A 1 256 ? -2.199 2.802 -12.240 1.00 96.69 256 VAL A N 1
ATOM 1981 C CA . VAL A 1 256 ? -2.947 1.955 -11.295 1.00 96.69 256 VAL A CA 1
ATOM 1982 C C . VAL A 1 256 ? -4.447 2.258 -11.337 1.00 96.69 256 VAL A C 1
ATOM 1984 O O . VAL A 1 256 ? -5.244 1.322 -11.262 1.00 96.69 256 VAL A O 1
ATOM 1987 N N . ASP A 1 257 ? -4.838 3.521 -11.511 1.00 94.69 257 ASP A N 1
ATOM 1988 C CA . ASP A 1 257 ? -6.245 3.943 -11.614 1.00 94.69 257 ASP A CA 1
ATOM 1989 C C . ASP A 1 257 ? -6.961 3.337 -12.837 1.00 94.69 257 ASP A C 1
ATOM 1991 O O . ASP A 1 257 ? -8.161 3.078 -12.805 1.00 94.69 257 ASP A O 1
ATOM 1995 N N . HIS A 1 258 ? -6.210 3.005 -13.892 1.00 94.38 258 HIS A N 1
ATOM 1996 C CA . HIS A 1 258 ? -6.729 2.307 -15.073 1.00 94.38 258 HIS A CA 1
ATOM 1997 C C . HIS A 1 258 ? -6.788 0.771 -14.918 1.00 94.38 258 HIS A C 1
ATOM 1999 O O . HIS A 1 258 ? -7.144 0.062 -15.863 1.00 94.38 258 HIS A O 1
ATOM 2005 N N . THR A 1 259 ? -6.453 0.228 -13.743 1.00 95.06 259 THR A N 1
ATOM 2006 C CA . THR A 1 259 ? -6.547 -1.211 -13.438 1.00 95.06 259 THR A CA 1
ATOM 2007 C C . THR A 1 259 ? -7.727 -1.537 -12.519 1.00 95.06 259 THR A C 1
ATOM 2009 O O . THR A 1 259 ? -8.328 -0.661 -11.904 1.00 95.06 259 THR A O 1
ATOM 2012 N N . ASP A 1 260 ? -8.030 -2.829 -12.337 1.00 93.62 260 ASP A N 1
ATOM 2013 C CA . ASP A 1 260 ? -8.940 -3.280 -11.275 1.00 93.62 260 ASP A CA 1
ATOM 2014 C C . ASP A 1 260 ? -8.261 -3.228 -9.887 1.00 93.62 260 ASP A C 1
ATOM 2016 O O . ASP A 1 260 ? -7.892 -4.249 -9.289 1.00 93.62 260 ASP A O 1
ATOM 2020 N N . ALA A 1 261 ? -8.087 -2.012 -9.363 1.00 92.75 261 ALA A N 1
ATOM 2021 C CA . ALA A 1 261 ? -7.557 -1.775 -8.020 1.00 92.75 261 ALA A CA 1
ATOM 2022 C C . ALA A 1 261 ? -8.493 -2.320 -6.918 1.00 92.75 261 ALA A C 1
ATOM 2024 O O . ALA A 1 261 ? -8.039 -2.700 -5.834 1.00 92.75 261 ALA A O 1
ATOM 2025 N N . ILE A 1 262 ? -9.800 -2.426 -7.201 1.00 91.25 262 ILE A N 1
ATOM 2026 C CA . ILE A 1 262 ? -10.817 -2.960 -6.281 1.00 91.25 262 ILE A CA 1
ATOM 2027 C C . ILE A 1 262 ? -10.599 -4.461 -6.046 1.00 91.25 262 ILE A C 1
ATOM 2029 O O . ILE A 1 262 ? -10.687 -4.924 -4.900 1.00 91.25 262 ILE A O 1
ATOM 2033 N N . GLY A 1 263 ? -10.308 -5.218 -7.106 1.00 92.50 263 GLY A N 1
ATOM 2034 C CA . GLY A 1 263 ? -9.958 -6.638 -7.057 1.00 92.50 263 GLY A CA 1
ATOM 2035 C C . GLY A 1 263 ? -8.523 -6.922 -6.599 1.00 92.50 263 GLY A C 1
ATOM 2036 O O . GLY A 1 263 ? -8.174 -8.087 -6.367 1.00 92.50 263 GLY A O 1
ATOM 2037 N N . CYS A 1 264 ? -7.695 -5.882 -6.439 1.00 95.12 264 CYS A N 1
ATOM 2038 C CA . CYS A 1 264 ? -6.269 -5.983 -6.113 1.00 95.12 264 CYS A CA 1
ATOM 2039 C C . CYS A 1 264 ? -5.532 -6.958 -7.052 1.00 95.12 264 CYS A C 1
ATOM 2041 O O . CYS A 1 264 ? -4.727 -7.768 -6.593 1.00 95.12 264 CYS A O 1
ATOM 2043 N N . TRP A 1 265 ? -5.892 -6.947 -8.341 1.00 96.06 265 TRP A N 1
ATOM 2044 C CA . TRP A 1 265 ? -5.358 -7.815 -9.403 1.00 96.06 265 TRP A CA 1
ATOM 2045 C C . TRP A 1 265 ? -5.473 -9.335 -9.163 1.00 96.06 265 TRP A C 1
ATOM 2047 O O . TRP A 1 265 ? -4.731 -10.120 -9.755 1.00 96.06 265 TRP A O 1
ATOM 2057 N N . GLY A 1 266 ? -6.389 -9.787 -8.299 1.00 93.44 266 GLY A N 1
ATOM 2058 C CA . GLY A 1 266 ? -6.681 -11.213 -8.117 1.00 93.44 266 GLY A CA 1
ATOM 2059 C C . GLY A 1 266 ? -5.459 -12.040 -7.691 1.00 93.44 266 GLY A C 1
ATOM 2060 O O . GLY A 1 266 ? -4.974 -11.907 -6.568 1.00 93.44 266 GLY A O 1
ATOM 2061 N N . SER A 1 267 ? -4.971 -12.915 -8.576 1.00 92.88 267 SER A N 1
ATOM 2062 C CA . SER A 1 267 ? -3.786 -13.762 -8.354 1.00 92.88 267 SER A CA 1
ATOM 2063 C C . SER A 1 267 ? -2.471 -12.979 -8.280 1.00 92.88 267 SER A C 1
ATOM 2065 O O . SER A 1 267 ? -1.500 -13.475 -7.718 1.00 92.88 267 SER A O 1
ATOM 2067 N N . MET A 1 268 ? -2.430 -11.743 -8.785 1.00 95.81 268 MET A N 1
ATOM 2068 C CA . MET A 1 268 ? -1.258 -10.865 -8.693 1.00 95.81 268 MET A CA 1
ATOM 2069 C C . MET A 1 268 ? -1.268 -9.961 -7.457 1.00 95.81 268 MET A C 1
ATOM 2071 O O . MET A 1 268 ? -0.513 -8.992 -7.390 1.00 95.81 268 MET A O 1
ATOM 2075 N N . ARG A 1 269 ? -2.094 -10.253 -6.450 1.00 95.75 269 ARG A N 1
ATOM 2076 C CA . ARG A 1 269 ? -2.256 -9.397 -5.266 1.00 95.75 269 ARG A CA 1
ATOM 2077 C C . ARG A 1 269 ? -0.959 -9.065 -4.535 1.00 95.75 269 ARG A C 1
ATOM 2079 O O . ARG A 1 269 ? -0.824 -7.956 -4.030 1.00 95.75 269 ARG A O 1
ATOM 2086 N N . GLY A 1 270 ? -0.004 -9.995 -4.487 1.00 96.12 270 GLY A N 1
ATOM 2087 C CA . GLY A 1 270 ? 1.319 -9.729 -3.914 1.00 96.12 270 GLY A CA 1
ATOM 2088 C C . GLY A 1 270 ? 2.078 -8.637 -4.675 1.00 96.12 270 GLY A C 1
ATOM 2089 O O . GLY A 1 270 ? 2.672 -7.751 -4.063 1.00 96.12 270 GLY A O 1
ATOM 2090 N N . VAL A 1 271 ? 2.012 -8.662 -6.008 1.00 97.75 271 VAL A N 1
ATOM 2091 C CA . VAL A 1 271 ? 2.604 -7.639 -6.882 1.00 97.75 271 VAL A CA 1
ATOM 2092 C C . VAL A 1 271 ? 1.853 -6.316 -6.740 1.00 97.75 271 VAL A C 1
ATOM 2094 O O . VAL A 1 271 ? 2.492 -5.285 -6.566 1.00 97.75 271 VAL A O 1
ATOM 2097 N N . PHE A 1 272 ? 0.516 -6.340 -6.721 1.00 98.12 272 PHE A N 1
ATOM 2098 C CA . PHE A 1 272 ? -0.302 -5.145 -6.482 1.00 98.12 272 PHE A CA 1
ATOM 2099 C C . PHE A 1 272 ? 0.039 -4.477 -5.144 1.00 98.12 272 PHE A C 1
ATOM 2101 O O . PHE A 1 272 ? 0.239 -3.264 -5.082 1.00 98.12 272 PHE A O 1
ATOM 2108 N N . LEU A 1 273 ? 0.161 -5.273 -4.075 1.00 97.88 273 LEU A N 1
ATOM 2109 C CA . LEU A 1 273 ? 0.592 -4.788 -2.769 1.00 97.88 273 LEU A CA 1
ATOM 2110 C C . LEU A 1 273 ? 1.973 -4.136 -2.864 1.00 97.88 273 LEU A C 1
ATOM 2112 O O . LEU A 1 273 ? 2.134 -3.012 -2.401 1.00 97.88 273 LEU A O 1
ATOM 2116 N N . TRP A 1 274 ? 2.951 -4.794 -3.492 1.00 98.44 274 TRP A N 1
ATOM 2117 C CA . TRP A 1 274 ? 4.282 -4.216 -3.693 1.00 98.44 274 TRP A CA 1
ATOM 2118 C C . TRP A 1 274 ? 4.220 -2.869 -4.428 1.00 98.44 274 TRP A C 1
ATOM 2120 O O . TRP A 1 274 ? 4.771 -1.893 -3.923 1.00 98.44 274 TRP A O 1
ATOM 2130 N N . VAL A 1 275 ? 3.482 -2.776 -5.539 1.00 98.69 275 VAL A N 1
ATOM 2131 C CA . VAL A 1 275 ? 3.275 -1.518 -6.279 1.00 98.69 275 VAL A CA 1
ATOM 2132 C C . VAL A 1 275 ? 2.718 -0.421 -5.365 1.00 98.69 275 VAL A C 1
ATOM 2134 O O . VAL A 1 275 ? 3.260 0.687 -5.324 1.00 98.69 275 VAL A O 1
ATOM 2137 N N . CYS A 1 276 ? 1.686 -0.733 -4.576 1.00 98.31 276 CYS A N 1
ATOM 2138 C CA . CYS A 1 276 ? 1.071 0.224 -3.656 1.00 98.31 276 CYS A CA 1
ATOM 2139 C C . CYS A 1 276 ? 2.011 0.647 -2.522 1.00 98.31 276 CYS A C 1
ATOM 2141 O O . CYS A 1 276 ? 2.003 1.809 -2.122 1.00 98.31 276 CYS A O 1
ATOM 2143 N N . LEU A 1 277 ? 2.848 -0.262 -2.015 1.00 98.12 277 LEU A N 1
ATOM 2144 C CA . LEU A 1 277 ? 3.852 0.063 -1.002 1.00 98.12 277 LEU A CA 1
ATOM 2145 C C . LEU A 1 277 ? 4.916 1.015 -1.556 1.00 98.12 277 LEU A C 1
ATOM 2147 O O . LEU A 1 277 ? 5.272 1.965 -0.864 1.00 98.12 277 LEU A O 1
ATOM 2151 N N . ILE A 1 278 ? 5.390 0.803 -2.790 1.00 98.25 278 ILE A N 1
ATOM 2152 C CA . ILE A 1 278 ? 6.375 1.691 -3.428 1.00 98.25 278 ILE A CA 1
ATOM 2153 C C . ILE A 1 278 ? 5.771 3.071 -3.701 1.00 98.25 278 ILE A C 1
ATOM 2155 O O . ILE A 1 278 ? 6.334 4.074 -3.259 1.00 98.25 278 ILE A O 1
ATOM 2159 N N . GLY A 1 279 ? 4.611 3.136 -4.363 1.00 97.81 279 GLY A N 1
ATOM 2160 C CA . GLY A 1 279 ? 3.924 4.403 -4.641 1.00 97.81 279 GLY A CA 1
ATOM 2161 C C . GLY A 1 279 ? 3.545 5.149 -3.360 1.00 97.81 279 GLY A C 1
ATOM 2162 O O . GLY A 1 279 ? 3.790 6.349 -3.221 1.00 97.81 279 GLY A O 1
ATOM 2163 N N . GLY A 1 280 ? 3.041 4.420 -2.367 1.00 96.56 280 GLY A N 1
ATOM 2164 C CA . GLY A 1 280 ? 2.724 4.952 -1.053 1.00 96.56 280 GLY A CA 1
ATOM 2165 C C . GLY A 1 280 ? 3.957 5.523 -0.365 1.00 96.56 280 GLY A C 1
ATOM 2166 O O . GLY A 1 280 ? 3.980 6.718 -0.079 1.00 96.56 280 GLY A O 1
ATOM 2167 N N . ALA A 1 281 ? 5.009 4.727 -0.162 1.00 95.94 281 ALA A N 1
ATOM 2168 C CA . ALA A 1 281 ? 6.249 5.182 0.469 1.00 95.94 281 ALA A CA 1
ATOM 2169 C C . ALA A 1 281 ? 6.873 6.392 -0.245 1.00 95.94 281 ALA A C 1
ATOM 2171 O O . ALA A 1 281 ? 7.374 7.298 0.420 1.00 95.94 281 ALA A O 1
ATOM 2172 N N . ALA A 1 282 ? 6.804 6.436 -1.579 1.00 96.00 282 ALA A N 1
ATOM 2173 C CA . ALA A 1 282 ? 7.261 7.569 -2.373 1.00 96.00 282 ALA A CA 1
ATOM 2174 C C . ALA A 1 282 ? 6.427 8.840 -2.137 1.00 96.00 282 ALA A C 1
ATOM 2176 O O . ALA A 1 282 ? 6.991 9.933 -2.054 1.00 96.00 282 ALA A O 1
ATOM 2177 N N . SER A 1 283 ? 5.106 8.703 -1.975 1.00 94.88 283 SER A N 1
ATOM 2178 C CA . SER A 1 283 ? 4.183 9.825 -1.748 1.00 94.88 283 SER A CA 1
ATOM 2179 C C . SER A 1 283 ? 4.324 10.482 -0.365 1.00 94.88 283 SER A C 1
ATOM 2181 O O . SER A 1 283 ? 4.002 11.661 -0.199 1.00 94.88 283 SER A O 1
ATOM 2183 N N . TRP A 1 284 ? 4.864 9.760 0.621 1.00 90.19 284 TRP A N 1
ATOM 2184 C CA . TRP A 1 284 ? 5.151 10.243 1.980 1.00 90.19 284 TRP A CA 1
ATOM 2185 C C . TRP A 1 284 ? 6.502 10.966 2.085 1.00 90.19 284 TRP A C 1
ATOM 2187 O O . TRP A 1 284 ? 7.219 10.802 3.072 1.00 90.19 284 TRP A O 1
ATOM 2197 N N . GLY A 1 285 ? 6.866 11.739 1.054 1.00 78.69 285 GLY A N 1
ATOM 2198 C CA . GLY A 1 285 ? 8.093 12.536 1.029 1.00 78.69 285 GLY A CA 1
ATOM 2199 C C . GLY A 1 285 ? 8.306 13.378 2.277 1.00 78.69 285 GLY A C 1
ATOM 2200 O O . GLY A 1 285 ? 7.359 13.610 3.023 1.00 78.69 285 GLY A O 1
ATOM 2201 N N . SER A 1 286 ? 9.551 13.811 2.520 1.00 61.66 286 SER A N 1
ATOM 2202 C CA . SER A 1 286 ? 9.858 14.676 3.661 1.00 61.66 286 SER A CA 1
ATOM 2203 C C . SER A 1 286 ? 9.075 15.977 3.513 1.00 61.66 286 SER A C 1
ATOM 2205 O O . SER A 1 286 ? 9.524 16.910 2.847 1.00 61.66 286 SER A O 1
ATOM 2207 N N . ASP A 1 287 ? 7.880 16.011 4.097 1.00 56.22 287 ASP A N 1
ATOM 2208 C CA . ASP A 1 287 ? 7.152 17.233 4.360 1.00 56.22 287 ASP A CA 1
ATOM 2209 C C . ASP A 1 287 ? 8.124 18.075 5.165 1.00 56.22 287 ASP A C 1
ATOM 2211 O O . ASP A 1 287 ? 8.437 17.747 6.309 1.00 56.22 287 ASP A O 1
ATOM 2215 N N . ASN A 1 288 ? 8.703 19.088 4.525 1.00 49.88 288 ASN A N 1
ATOM 2216 C CA . ASN A 1 288 ? 9.491 20.062 5.241 1.00 49.88 288 ASN A CA 1
ATOM 2217 C C . ASN A 1 288 ? 8.485 20.711 6.201 1.00 49.88 288 ASN A C 1
ATOM 2219 O O . ASN A 1 288 ? 7.557 21.363 5.715 1.00 49.88 288 ASN A O 1
ATOM 2223 N N . PRO A 1 289 ? 8.576 20.486 7.524 1.00 51.12 289 PRO A N 1
ATOM 2224 C CA . PRO A 1 289 ? 7.517 20.873 8.457 1.00 51.12 289 PRO A CA 1
ATOM 2225 C C . PRO A 1 289 ? 7.276 22.391 8.468 1.00 51.12 289 PRO A C 1
ATOM 2227 O O . PRO A 1 289 ? 6.249 22.855 8.955 1.00 51.12 289 PRO A O 1
ATOM 2230 N N . GLU A 1 290 ? 8.202 23.160 7.891 1.00 49.09 290 GLU A N 1
ATOM 2231 C CA . GLU A 1 290 ? 8.112 24.605 7.689 1.00 49.09 290 GLU A CA 1
ATOM 2232 C C . GLU A 1 290 ? 7.138 25.022 6.572 1.00 49.09 290 GLU A C 1
ATOM 2234 O O . GLU A 1 290 ? 6.595 26.124 6.614 1.00 49.09 290 GLU A O 1
ATOM 2239 N N . VAL A 1 291 ? 6.860 24.148 5.598 1.00 53.97 291 VAL A N 1
ATOM 2240 C CA . VAL A 1 291 ? 5.891 24.386 4.516 1.00 53.97 291 VAL A CA 1
ATOM 2241 C C . VAL A 1 291 ? 4.703 23.458 4.747 1.00 53.97 291 VAL A C 1
ATOM 2243 O O . VAL A 1 291 ? 4.515 22.468 4.050 1.00 53.97 291 VAL A O 1
ATOM 2246 N N . GLY A 1 292 ? 3.909 23.754 5.777 1.00 57.84 292 GLY A N 1
ATOM 2247 C CA . GLY A 1 292 ? 2.808 22.914 6.276 1.00 57.84 292 GLY A CA 1
ATOM 2248 C C . GLY A 1 292 ? 1.619 22.681 5.326 1.00 57.84 292 GLY A C 1
ATOM 2249 O O . GLY A 1 292 ? 0.532 22.360 5.796 1.00 57.84 292 GLY A O 1
ATOM 2250 N N . PHE A 1 293 ? 1.789 22.843 4.011 1.00 68.12 293 PHE A N 1
ATOM 2251 C CA . PHE A 1 293 ? 0.764 22.582 3.003 1.00 68.12 293 PHE A CA 1
ATOM 2252 C C . PHE A 1 293 ? 1.200 21.454 2.067 1.00 68.12 293 PHE A C 1
ATOM 2254 O O . PHE A 1 293 ? 1.951 21.659 1.115 1.00 68.12 293 PHE A O 1
ATOM 2261 N N . VAL A 1 294 ? 0.669 20.256 2.313 1.00 76.75 294 VAL A N 1
ATOM 2262 C CA . VAL A 1 294 ? 0.706 19.153 1.347 1.00 76.75 294 VAL A CA 1
ATOM 2263 C C . VAL A 1 294 ? -0.218 19.521 0.188 1.00 76.75 294 VAL A C 1
ATOM 2265 O O . VAL A 1 294 ? -1.363 19.919 0.409 1.00 76.75 294 VAL A O 1
ATOM 2268 N N . SER A 1 295 ? 0.256 19.407 -1.056 1.00 86.69 295 SER A N 1
ATOM 2269 C CA . SER A 1 295 ? -0.612 19.672 -2.206 1.00 86.69 295 SER A CA 1
ATOM 2270 C C . SER A 1 295 ? -1.786 18.677 -2.221 1.00 86.69 295 SER A C 1
ATOM 2272 O O . SER A 1 295 ? -1.591 17.504 -1.884 1.00 86.69 295 SER A O 1
ATOM 2274 N N . PRO A 1 296 ? -3.000 19.083 -2.642 1.00 87.50 296 PRO A N 1
ATOM 2275 C CA . PRO A 1 296 ? -4.145 18.170 -2.715 1.00 87.50 296 PRO A CA 1
ATOM 2276 C C . PRO A 1 296 ? -3.852 16.908 -3.536 1.00 87.50 296 PRO A C 1
ATOM 2278 O O . PRO A 1 296 ? -4.301 15.820 -3.196 1.00 87.50 296 PRO A O 1
ATOM 2281 N N . GLN A 1 297 ? -3.029 17.041 -4.578 1.00 89.19 297 GLN A N 1
ATOM 2282 C CA . GLN A 1 297 ? -2.581 15.934 -5.419 1.00 89.19 297 GLN A CA 1
ATOM 2283 C C . GLN A 1 297 ? -1.697 14.932 -4.655 1.00 89.19 297 GLN A C 1
ATOM 2285 O O . GLN A 1 297 ? -1.874 13.725 -4.801 1.00 89.19 297 GLN A O 1
ATOM 2290 N N . MET A 1 298 ? -0.772 15.407 -3.815 1.00 89.50 298 MET A N 1
ATOM 2291 C CA . MET A 1 298 ? 0.059 14.528 -2.986 1.00 89.50 298 MET A CA 1
ATOM 2292 C C . MET A 1 298 ? -0.755 13.863 -1.874 1.00 89.50 298 MET A C 1
ATOM 2294 O O . MET A 1 298 ? -0.573 12.674 -1.618 1.00 89.50 298 MET A O 1
ATOM 2298 N N . ALA A 1 299 ? -1.681 14.596 -1.247 1.00 89.31 299 ALA A N 1
ATOM 2299 C CA . ALA A 1 299 ? -2.613 14.025 -0.273 1.00 89.31 299 ALA A CA 1
ATOM 2300 C C . ALA A 1 299 ? -3.469 12.919 -0.914 1.00 89.31 299 ALA A C 1
ATOM 2302 O O . ALA A 1 299 ? -3.597 11.827 -0.362 1.00 89.31 299 ALA A O 1
ATOM 2303 N N . TRP A 1 300 ? -3.962 13.158 -2.132 1.00 92.00 300 TRP A N 1
ATOM 2304 C CA . TRP A 1 300 ? -4.686 12.166 -2.920 1.00 92.00 300 TRP A CA 1
ATOM 2305 C C . TRP A 1 300 ? -3.857 10.905 -3.195 1.00 92.00 300 TRP A C 1
ATOM 2307 O O . TRP A 1 300 ? -4.320 9.802 -2.909 1.00 92.00 300 TRP A O 1
ATOM 2317 N N . MET A 1 301 ? -2.612 11.049 -3.668 1.00 94.75 301 MET A N 1
ATOM 2318 C CA . MET A 1 301 ? -1.701 9.915 -3.895 1.00 94.75 301 MET A CA 1
ATOM 2319 C C . MET A 1 301 ? -1.462 9.102 -2.620 1.00 94.75 301 MET A C 1
ATOM 2321 O O . MET A 1 301 ? -1.555 7.873 -2.645 1.00 94.75 301 MET A O 1
ATOM 2325 N N . ARG A 1 302 ? -1.193 9.785 -1.497 1.00 93.44 302 ARG A N 1
ATOM 2326 C CA . ARG A 1 302 ? -1.003 9.152 -0.183 1.00 93.44 302 ARG A CA 1
ATOM 2327 C C . ARG A 1 302 ? -2.224 8.332 0.203 1.00 93.44 302 ARG A C 1
ATOM 2329 O O . ARG A 1 302 ? -2.066 7.179 0.607 1.00 93.44 302 ARG A O 1
ATOM 2336 N N . LYS A 1 303 ? -3.421 8.910 0.064 1.00 93.94 303 LYS A N 1
ATOM 2337 C CA . LYS A 1 303 ? -4.688 8.247 0.386 1.00 93.94 303 LYS A CA 1
ATOM 2338 C C . LYS A 1 303 ? -4.895 7.019 -0.506 1.00 93.94 303 LYS A C 1
ATOM 2340 O O . LYS A 1 303 ? -5.031 5.921 0.024 1.00 93.94 303 LYS A O 1
ATOM 2345 N N . CYS A 1 304 ? -4.800 7.164 -1.829 1.00 95.81 304 CYS A N 1
ATOM 2346 C CA . CYS A 1 304 ? -5.009 6.068 -2.783 1.00 95.81 304 CYS A CA 1
ATOM 2347 C C . CYS A 1 304 ? -4.099 4.868 -2.507 1.00 95.81 304 CYS A C 1
ATOM 2349 O O . CYS A 1 304 ? -4.583 3.780 -2.194 1.00 95.81 304 CYS A O 1
ATOM 2351 N N . PHE A 1 305 ? -2.777 5.070 -2.534 1.00 97.31 305 PHE A N 1
ATOM 2352 C CA . PHE A 1 305 ? -1.828 3.973 -2.343 1.00 97.31 305 PHE A CA 1
ATOM 2353 C C . PHE A 1 305 ? -1.927 3.335 -0.956 1.00 97.31 305 PHE A C 1
ATOM 2355 O O . PHE A 1 305 ? -1.804 2.115 -0.836 1.00 97.31 305 PHE A O 1
ATOM 2362 N N . SER A 1 306 ? -2.182 4.127 0.090 1.00 95.75 306 SER A N 1
ATOM 2363 C CA . SER A 1 306 ? -2.320 3.586 1.445 1.00 95.75 306 SER A CA 1
ATOM 2364 C C . SER A 1 306 ? -3.548 2.688 1.568 1.00 95.75 306 SER A C 1
ATOM 2366 O O . SER A 1 306 ? -3.444 1.577 2.087 1.00 95.75 306 SER A O 1
ATOM 2368 N N . PHE A 1 307 ? -4.697 3.131 1.056 1.00 94.88 307 PHE A N 1
ATOM 2369 C CA . PHE A 1 307 ? -5.923 2.340 1.096 1.00 94.88 307 PHE A CA 1
ATOM 2370 C C . PHE A 1 307 ? -5.832 1.099 0.207 1.00 94.88 307 PHE A C 1
ATOM 2372 O O . PHE A 1 307 ? -6.200 0.011 0.644 1.00 94.88 307 PHE A O 1
ATOM 2379 N N . TRP A 1 308 ? -5.277 1.203 -0.999 1.00 96.69 308 TRP A N 1
ATOM 2380 C CA . TRP A 1 308 ? -5.057 0.031 -1.846 1.00 96.69 308 TRP A CA 1
ATOM 2381 C C . TRP A 1 308 ? -4.123 -0.997 -1.194 1.00 96.69 308 TRP A C 1
ATOM 2383 O O . TRP A 1 308 ? -4.435 -2.189 -1.206 1.00 96.69 308 TRP A O 1
ATOM 2393 N N . ALA A 1 309 ? -3.043 -0.557 -0.537 1.00 97.12 309 ALA A N 1
ATOM 2394 C CA . ALA A 1 309 ? -2.157 -1.445 0.216 1.00 97.12 309 ALA A CA 1
ATOM 2395 C C . ALA A 1 309 ? -2.878 -2.125 1.394 1.00 97.12 309 ALA A C 1
ATOM 2397 O O . ALA A 1 309 ? -2.792 -3.344 1.548 1.00 97.12 309 ALA A O 1
ATOM 2398 N N . ILE A 1 310 ? -3.637 -1.366 2.195 1.00 95.19 310 ILE A N 1
ATOM 2399 C CA . ILE A 1 310 ? -4.431 -1.901 3.315 1.00 95.19 310 ILE A CA 1
ATOM 2400 C C . ILE A 1 310 ? -5.419 -2.960 2.815 1.00 95.19 310 ILE A C 1
ATOM 2402 O O . ILE A 1 310 ? -5.487 -4.059 3.368 1.00 95.19 310 ILE A O 1
ATOM 2406 N N . ARG A 1 311 ? -6.146 -2.671 1.730 1.00 93.75 311 ARG A N 1
ATOM 2407 C CA . ARG A 1 311 ? -7.087 -3.612 1.110 1.00 93.75 311 ARG A CA 1
ATOM 2408 C C . ARG A 1 311 ? -6.393 -4.892 0.661 1.00 93.75 311 ARG A C 1
ATOM 2410 O O . ARG A 1 311 ? -6.881 -5.988 0.940 1.00 93.75 311 ARG A O 1
ATOM 2417 N N . ALA A 1 312 ? -5.257 -4.749 -0.020 1.00 95.19 312 ALA A N 1
ATOM 2418 C CA . ALA A 1 312 ? -4.497 -5.870 -0.547 1.00 95.19 312 ALA A CA 1
ATOM 2419 C C . ALA A 1 312 ? -4.023 -6.798 0.577 1.00 95.19 312 ALA A C 1
ATOM 2421 O O . ALA A 1 312 ? -4.186 -8.009 0.461 1.00 95.19 312 ALA A O 1
ATOM 2422 N N . VAL A 1 313 ? -3.533 -6.250 1.693 1.00 93.44 313 VAL A N 1
ATOM 2423 C CA . VAL A 1 313 ? -3.084 -7.031 2.858 1.00 93.44 313 VAL A CA 1
ATOM 2424 C C . VAL A 1 313 ? -4.223 -7.832 3.491 1.00 93.44 313 VAL A C 1
ATOM 2426 O O . VAL A 1 313 ? -4.049 -9.011 3.796 1.00 93.44 313 VAL A O 1
ATOM 2429 N N . VAL A 1 314 ? -5.411 -7.240 3.643 1.00 86.31 314 VAL A N 1
ATOM 2430 C CA . VAL A 1 314 ? -6.577 -7.944 4.212 1.00 86.31 314 VAL A CA 1
ATOM 2431 C C . VAL A 1 314 ? -7.096 -9.036 3.279 1.00 86.31 314 VAL A C 1
ATOM 2433 O O . VAL A 1 314 ? -7.587 -10.068 3.743 1.00 86.31 314 VAL A O 1
ATOM 2436 N N . GLY A 1 315 ? -6.978 -8.836 1.966 1.00 87.44 315 GLY A N 1
ATOM 2437 C CA . GLY A 1 315 ? -7.477 -9.781 0.976 1.00 87.44 315 GLY A CA 1
ATOM 2438 C C . GLY A 1 315 ? -6.799 -11.152 1.032 1.00 87.44 315 GLY A C 1
ATOM 2439 O O . GLY A 1 315 ? -7.442 -12.144 0.693 1.00 87.44 315 GLY A O 1
ATOM 2440 N N . VAL A 1 316 ? -5.521 -11.226 1.424 1.00 84.44 316 VAL A N 1
ATOM 2441 C CA . VAL A 1 316 ? -4.695 -12.451 1.356 1.00 84.44 316 VAL A CA 1
ATOM 2442 C C . VAL A 1 316 ? -5.235 -13.587 2.235 1.00 84.44 316 VAL A C 1
ATOM 2444 O O . VAL A 1 316 ? -5.050 -14.745 1.886 1.00 84.44 316 VAL A O 1
ATOM 2447 N N . GLY A 1 317 ? -5.977 -13.283 3.303 1.00 85.81 317 GLY A N 1
ATOM 2448 C CA . GLY A 1 317 ? -6.450 -14.283 4.267 1.00 85.81 317 GLY A CA 1
ATOM 2449 C C . GLY A 1 317 ? -5.420 -14.562 5.366 1.00 85.81 317 GLY A C 1
ATOM 2450 O O . GLY A 1 317 ? -4.211 -14.423 5.174 1.00 85.81 317 GLY A O 1
ATOM 2451 N N . PHE A 1 318 ? -5.896 -14.925 6.559 1.00 85.31 318 PHE A N 1
ATOM 2452 C CA . PHE A 1 318 ? -5.033 -15.097 7.736 1.00 85.31 318 PHE A CA 1
ATOM 2453 C C . PHE A 1 318 ? -4.120 -16.322 7.633 1.00 85.31 318 PHE A C 1
ATOM 2455 O O . PHE A 1 318 ? -3.043 -16.331 8.220 1.00 85.31 318 PHE A O 1
ATOM 2462 N N . GLU A 1 319 ? -4.526 -17.339 6.879 1.00 84.44 319 GLU A N 1
ATOM 2463 C CA . GLU A 1 319 ? -3.756 -18.555 6.608 1.00 84.44 319 GLU A CA 1
ATOM 2464 C C . GLU A 1 319 ? -2.448 -18.294 5.842 1.00 84.44 319 GLU A C 1
ATOM 2466 O O . GLU A 1 319 ? -1.526 -19.103 5.903 1.00 84.44 319 GLU A O 1
ATOM 2471 N N . PHE A 1 320 ? -2.352 -17.152 5.159 1.00 88.25 320 PHE A N 1
ATOM 2472 C CA . PHE A 1 320 ? -1.198 -16.727 4.369 1.00 88.25 320 PHE A CA 1
ATOM 2473 C C . PHE A 1 320 ? -0.522 -15.475 4.962 1.00 88.25 320 PHE A C 1
ATOM 2475 O O . PHE A 1 320 ? 0.353 -14.874 4.332 1.00 88.25 320 PHE A O 1
ATOM 2482 N N . ALA A 1 321 ? -0.902 -15.081 6.184 1.00 89.31 321 ALA A N 1
ATOM 2483 C CA . ALA A 1 321 ? -0.398 -13.877 6.838 1.00 89.31 321 ALA A CA 1
ATOM 2484 C C . ALA A 1 321 ? 1.125 -13.888 7.015 1.00 89.31 321 ALA A C 1
ATOM 2486 O O . ALA A 1 321 ? 1.745 -12.838 6.878 1.00 89.31 321 ALA A O 1
ATOM 2487 N N . ASP A 1 322 ? 1.731 -15.053 7.258 1.00 87.62 322 ASP A N 1
ATOM 2488 C CA . ASP A 1 322 ? 3.179 -15.172 7.463 1.00 87.62 322 ASP A CA 1
ATOM 2489 C C . ASP A 1 322 ? 3.964 -14.743 6.217 1.00 87.62 322 ASP A C 1
ATOM 2491 O O . ASP A 1 322 ? 4.850 -13.899 6.306 1.00 87.62 322 ASP A O 1
ATOM 2495 N N . GLY A 1 323 ? 3.595 -15.236 5.029 1.00 89.31 323 GLY A N 1
ATOM 2496 C CA . GLY A 1 323 ? 4.255 -14.825 3.784 1.00 89.31 323 GLY A CA 1
ATOM 2497 C C . GLY A 1 323 ? 4.041 -13.341 3.467 1.00 89.31 323 GLY A C 1
ATOM 2498 O O . GLY A 1 323 ? 4.940 -12.675 2.954 1.00 89.31 323 GLY A O 1
ATOM 2499 N N . THR A 1 324 ? 2.873 -12.792 3.827 1.00 92.69 324 THR A N 1
ATOM 2500 C CA . THR A 1 324 ? 2.597 -11.355 3.656 1.00 92.69 324 THR A CA 1
ATOM 2501 C C . THR A 1 324 ? 3.458 -10.537 4.613 1.00 92.69 324 THR A C 1
ATOM 2503 O O . THR A 1 324 ? 4.032 -9.525 4.217 1.00 92.69 324 THR A O 1
ATOM 2506 N N . MET A 1 325 ? 3.602 -11.003 5.854 1.00 91.94 325 MET A N 1
ATOM 2507 C CA . MET A 1 325 ? 4.449 -10.386 6.866 1.00 91.94 325 MET A CA 1
ATOM 2508 C C . MET A 1 325 ? 5.919 -10.383 6.449 1.00 91.94 325 MET A C 1
ATOM 2510 O O . MET A 1 325 ? 6.580 -9.360 6.591 1.00 91.94 325 MET A O 1
ATOM 2514 N N . GLU A 1 326 ? 6.426 -11.489 5.904 1.00 92.12 326 GLU A N 1
ATOM 2515 C CA . GLU A 1 326 ? 7.803 -11.566 5.407 1.00 92.12 326 GLU A CA 1
ATOM 2516 C C . GLU A 1 326 ? 8.046 -10.592 4.248 1.00 92.12 326 GLU A C 1
ATOM 2518 O O . GLU A 1 326 ? 9.041 -9.868 4.257 1.00 92.12 326 GLU A O 1
ATOM 2523 N N . GLY A 1 327 ? 7.104 -10.478 3.305 1.00 94.31 327 GLY A N 1
ATOM 2524 C CA . GLY A 1 327 ? 7.167 -9.458 2.255 1.00 94.31 327 GLY A CA 1
ATOM 2525 C C . GLY A 1 327 ? 7.176 -8.030 2.810 1.00 94.31 327 GLY A C 1
ATOM 2526 O O . GLY A 1 327 ? 8.008 -7.216 2.409 1.00 94.31 327 GLY A O 1
ATOM 2527 N N . LEU A 1 328 ? 6.302 -7.727 3.776 1.00 94.88 328 LEU A N 1
ATOM 2528 C CA . LEU A 1 328 ? 6.238 -6.413 4.422 1.00 94.88 328 LEU A CA 1
ATOM 2529 C C . LEU A 1 328 ? 7.524 -6.078 5.190 1.00 94.88 328 LEU A C 1
ATOM 2531 O O . LEU A 1 328 ? 8.045 -4.973 5.045 1.00 94.88 328 LEU A O 1
ATOM 2535 N N . ARG A 1 329 ? 8.067 -7.029 5.959 1.00 94.00 329 ARG A N 1
ATOM 2536 C CA . ARG A 1 329 ? 9.344 -6.889 6.680 1.00 94.00 329 ARG A CA 1
ATOM 2537 C C . ARG A 1 329 ? 10.509 -6.676 5.725 1.00 94.00 329 ARG A C 1
ATOM 2539 O O . ARG A 1 329 ? 11.359 -5.827 5.987 1.00 94.00 329 ARG A O 1
ATOM 2546 N N . MET A 1 330 ? 10.541 -7.409 4.611 1.00 95.69 330 MET A N 1
ATOM 2547 C CA . MET A 1 330 ? 11.555 -7.217 3.578 1.00 95.69 330 MET A CA 1
ATOM 2548 C C . MET A 1 330 ? 11.479 -5.802 2.998 1.00 95.69 330 MET A C 1
ATOM 2550 O O . MET A 1 330 ? 12.493 -5.107 2.953 1.00 95.69 330 MET A O 1
ATOM 2554 N N . GLY A 1 331 ? 10.277 -5.338 2.642 1.00 95.88 331 GLY A N 1
ATOM 2555 C CA . GLY A 1 331 ? 10.049 -3.964 2.191 1.00 95.88 331 GLY A CA 1
ATOM 2556 C C . GLY A 1 331 ? 10.530 -2.922 3.206 1.00 95.88 331 GLY A C 1
ATOM 2557 O O . GLY A 1 331 ? 11.280 -2.015 2.841 1.00 95.88 331 GLY A O 1
ATOM 2558 N N . LEU A 1 332 ? 10.171 -3.094 4.484 1.00 94.06 332 LEU A N 1
ATOM 2559 C CA . LEU A 1 332 ? 10.612 -2.235 5.591 1.00 94.06 332 LEU A CA 1
ATOM 2560 C C . LEU A 1 332 ? 12.133 -2.172 5.690 1.00 94.06 332 LEU A C 1
ATOM 2562 O O . LEU A 1 332 ? 12.715 -1.095 5.788 1.00 94.06 332 LEU A O 1
ATOM 2566 N N . ARG A 1 333 ? 12.781 -3.336 5.619 1.00 94.19 333 ARG A N 1
ATOM 2567 C CA . ARG A 1 333 ? 14.234 -3.456 5.671 1.00 94.19 333 ARG A CA 1
ATOM 2568 C C . ARG A 1 333 ? 14.896 -2.702 4.523 1.00 94.19 333 ARG A C 1
ATOM 2570 O O . ARG A 1 333 ? 15.837 -1.957 4.768 1.00 94.19 333 ARG A O 1
ATOM 2577 N N . ILE A 1 334 ? 14.412 -2.871 3.292 1.00 95.19 334 ILE A N 1
ATOM 2578 C CA . ILE A 1 334 ? 14.932 -2.138 2.128 1.00 95.19 334 ILE A CA 1
ATOM 2579 C C . ILE A 1 334 ? 14.774 -0.636 2.336 1.00 95.19 334 ILE A C 1
ATOM 2581 O O . ILE A 1 334 ? 15.733 0.104 2.148 1.00 95.19 334 ILE A O 1
ATOM 2585 N N . ARG A 1 335 ? 13.591 -0.187 2.767 1.00 93.38 335 ARG A N 1
ATOM 2586 C CA . ARG A 1 335 ? 13.338 1.230 3.029 1.00 93.38 335 ARG A CA 1
ATOM 2587 C C . ARG A 1 335 ? 14.308 1.799 4.066 1.00 93.38 335 ARG A C 1
ATOM 2589 O O . ARG A 1 335 ? 14.907 2.835 3.808 1.00 93.38 335 ARG A O 1
ATOM 2596 N N . ASN A 1 336 ? 14.494 1.114 5.194 1.00 92.06 336 ASN A N 1
ATOM 2597 C CA . ASN A 1 336 ? 15.409 1.556 6.248 1.00 92.06 336 ASN A CA 1
ATOM 2598 C C . ASN A 1 336 ? 16.849 1.667 5.727 1.00 92.06 336 ASN A C 1
ATOM 2600 O O . ASN A 1 336 ? 17.499 2.678 5.964 1.00 92.06 336 ASN A O 1
ATOM 2604 N N . LEU A 1 337 ? 17.314 0.693 4.934 1.00 92.69 337 LEU A N 1
ATOM 2605 C CA . LEU A 1 337 ? 18.645 0.738 4.310 1.00 92.69 337 LEU A CA 1
ATOM 2606 C C . LEU A 1 337 ? 18.821 1.928 3.350 1.00 92.69 337 LEU A C 1
ATOM 2608 O O . LEU A 1 337 ? 19.924 2.462 3.231 1.00 92.69 337 LEU A O 1
ATOM 2612 N N . LEU A 1 338 ? 17.755 2.335 2.656 1.00 92.50 338 LEU A N 1
ATOM 2613 C CA . LEU A 1 338 ? 17.763 3.511 1.782 1.00 92.50 338 LEU A CA 1
ATOM 2614 C C . LEU A 1 338 ? 17.720 4.825 2.578 1.00 92.50 338 LEU A C 1
ATOM 2616 O O . LEU A 1 338 ? 18.321 5.814 2.164 1.00 92.50 338 LEU A O 1
ATOM 2620 N N . ASP A 1 339 ? 17.028 4.850 3.717 1.00 86.94 339 ASP A N 1
ATOM 2621 C CA . ASP A 1 339 ? 16.881 6.045 4.553 1.00 86.94 339 ASP A CA 1
ATOM 2622 C C . ASP A 1 339 ? 18.126 6.301 5.436 1.00 86.94 339 ASP A C 1
ATOM 2624 O O . ASP A 1 339 ? 18.542 7.451 5.569 1.00 86.94 339 ASP A O 1
ATOM 2628 N N . GLU A 1 340 ? 18.782 5.260 5.969 1.00 81.69 340 GLU A N 1
ATOM 2629 C CA . GLU A 1 340 ? 19.973 5.364 6.842 1.00 81.69 340 GLU A CA 1
ATOM 2630 C C . GLU A 1 340 ? 21.184 6.044 6.180 1.00 81.69 340 GLU A C 1
ATOM 2632 O O . GLU A 1 340 ? 22.014 6.625 6.873 1.00 81.69 340 GLU A O 1
ATOM 2637 N N . ARG A 1 341 ? 21.300 6.001 4.847 1.00 62.25 341 ARG A N 1
ATOM 2638 C CA . ARG A 1 341 ? 22.408 6.639 4.106 1.00 62.25 341 ARG A CA 1
ATOM 2639 C C . ARG A 1 341 ? 22.207 8.133 3.838 1.00 62.25 341 ARG A C 1
ATOM 2641 O O . ARG A 1 341 ? 23.124 8.774 3.333 1.00 62.25 341 ARG A O 1
ATOM 2648 N N . ASN A 1 342 ? 21.016 8.662 4.116 1.00 52.94 342 ASN A N 1
ATOM 2649 C CA . ASN A 1 342 ? 20.651 10.055 3.852 1.00 52.94 342 ASN A CA 1
ATOM 2650 C C . ASN A 1 342 ? 20.665 10.938 5.122 1.00 52.94 342 ASN A C 1
ATOM 2652 O O . ASN A 1 342 ? 20.260 12.099 5.045 1.00 52.94 342 ASN A O 1
ATOM 2656 N N . LEU A 1 343 ? 21.109 10.394 6.265 1.00 46.25 343 LEU A N 1
ATOM 2657 C CA . LEU A 1 343 ? 21.325 11.086 7.546 1.00 46.25 343 LEU A CA 1
ATOM 2658 C C . LEU A 1 343 ? 22.823 11.283 7.815 1.00 46.25 343 LEU A C 1
ATOM 2660 O O . LEU A 1 343 ? 23.170 12.330 8.402 1.00 46.25 343 LEU A O 1
#

Radius of gyration: 19.87 Å; Cα contacts (8 Å, |Δi|>4): 427; chains: 1; bounding box: 52×53×55 Å

InterPro domains:
  IPR021858 Fungal transcription factor [PF11951] (49-281)

pLDDT: mean 88.01, std 12.28, range [39.62, 98.69]

Mean predicted aligned error: 5.83 Å

Sequence (343 aa):
MRAICADQMSFLSHVSVSSVYQDLADGLWQDSGTTVRIKTHALSTIAGQLESNDATILSILHLLLSEVGGDETAFSVHYRGLQGLIHKRGGLSQLTYHLATYVVLHLTTLAMLKRLPELAPHPTSNLTLRHTRQSYPCASPLYALHGEFTSLGNSCSTQTLEIIIDMSNLTQAFTHQHQGVTNFVPTPQYHEIYSHLHRSPSAQDIDWIHESTRLAALIYTHAIIHHTTFTSAANISHQDPTMGNTTVLHALLSAVDHTDAIGCWGSMRGVFLWVCLIGGAASWGSDNPEVGFVSPQMAWMRKCFSFWAIRAVVGVGFEFADGTMEGLRMGLRIRNLLDERNL